Protein AF-A0A7S4MRT0-F1 (afdb_monomer)

Organism: NCBI:txid1487602

Radius of gyration: 27.14 Å; Cα contacts (8 Å, |Δi|>4): 193; chains: 1; bounding box: 94×49×109 Å

Structure (mmCIF, N/CA/C/O backbone):
data_AF-A0A7S4MRT0-F1
#
_entry.id   AF-A0A7S4MRT0-F1
#
loop_
_atom_site.group_PDB
_atom_site.id
_atom_site.type_symbol
_atom_site.label_atom_id
_atom_site.label_alt_id
_atom_site.label_comp_id
_atom_site.label_asym_id
_atom_site.label_entity_id
_atom_site.label_seq_id
_atom_site.pdbx_PDB_ins_code
_atom_site.Cartn_x
_atom_site.Cartn_y
_atom_site.Cartn_z
_atom_site.occupancy
_atom_site.B_iso_or_equiv
_atom_site.auth_seq_id
_atom_site.auth_comp_id
_atom_site.auth_asym_id
_atom_site.auth_atom_id
_atom_site.pdbx_PDB_model_num
ATOM 1 N N . GLU A 1 1 ? 48.920 -6.527 -74.666 1.00 43.34 1 GLU A N 1
ATOM 2 C CA . GLU A 1 1 ? 48.356 -6.403 -73.307 1.00 43.34 1 GLU A CA 1
ATOM 3 C C . GLU A 1 1 ? 46.837 -6.364 -73.414 1.00 43.34 1 GLU A C 1
ATOM 5 O O . GLU A 1 1 ? 46.295 -5.444 -74.010 1.00 43.34 1 GLU A O 1
ATOM 10 N N . ARG A 1 2 ? 46.154 -7.432 -72.984 1.00 35.25 2 ARG A N 1
ATOM 11 C CA . ARG A 1 2 ? 44.686 -7.516 -72.953 1.00 35.25 2 ARG A CA 1
ATOM 12 C C . ARG A 1 2 ? 44.249 -7.247 -71.516 1.00 35.25 2 ARG A C 1
ATOM 14 O O . ARG A 1 2 ? 44.501 -8.081 -70.653 1.00 35.25 2 ARG A O 1
ATOM 21 N N . ALA A 1 3 ? 43.646 -6.088 -71.268 1.00 39.12 3 ALA A N 1
ATOM 22 C CA . ALA A 1 3 ? 43.016 -5.782 -69.991 1.00 39.12 3 ALA A CA 1
ATOM 23 C C . ALA A 1 3 ? 41.694 -6.555 -69.895 1.00 39.12 3 ALA A C 1
ATOM 25 O O . ALA A 1 3 ? 40.824 -6.430 -70.758 1.00 39.12 3 ALA A O 1
ATOM 26 N N . GLY A 1 4 ? 41.603 -7.410 -68.878 1.00 37.00 4 GLY A N 1
ATOM 27 C CA . GLY A 1 4 ? 40.437 -8.222 -68.573 1.00 37.00 4 GLY A CA 1
ATOM 28 C C . GLY A 1 4 ? 39.290 -7.384 -68.020 1.00 37.00 4 GLY A C 1
ATOM 29 O O . GLY A 1 4 ? 39.462 -6.548 -67.138 1.00 37.00 4 GLY A O 1
ATOM 30 N N . THR A 1 5 ? 38.109 -7.656 -68.552 1.00 42.72 5 THR A N 1
ATOM 31 C CA . THR A 1 5 ? 36.802 -7.321 -67.999 1.00 42.72 5 THR A CA 1
ATOM 32 C C . THR A 1 5 ? 36.535 -8.135 -66.731 1.00 42.72 5 THR A C 1
ATOM 34 O O . THR A 1 5 ? 36.479 -9.361 -66.803 1.00 42.72 5 THR A O 1
ATOM 37 N N . ALA A 1 6 ? 36.288 -7.470 -65.604 1.00 40.84 6 ALA A N 1
ATOM 38 C CA . ALA A 1 6 ? 35.564 -8.038 -64.469 1.00 40.84 6 ALA A CA 1
ATOM 39 C C . ALA A 1 6 ? 34.634 -6.949 -63.923 1.00 40.84 6 ALA A C 1
ATOM 41 O O . ALA A 1 6 ? 35.052 -6.031 -63.225 1.00 40.84 6 ALA A O 1
ATOM 42 N N . ASN A 1 7 ? 33.380 -7.008 -64.364 1.00 41.38 7 ASN A N 1
ATOM 43 C CA . ASN A 1 7 ? 32.301 -6.150 -63.903 1.00 41.38 7 ASN A CA 1
ATOM 44 C C . ASN A 1 7 ? 31.673 -6.862 -62.701 1.00 41.38 7 ASN A C 1
ATOM 46 O O . ASN A 1 7 ? 30.781 -7.693 -62.874 1.00 41.38 7 ASN A O 1
ATOM 50 N N . ASP A 1 8 ? 32.215 -6.616 -61.511 1.00 39.72 8 ASP A N 1
ATOM 51 C CA . ASP A 1 8 ? 31.707 -7.183 -60.264 1.00 39.72 8 ASP A CA 1
ATOM 52 C C . ASP A 1 8 ? 30.507 -6.346 -59.804 1.00 39.72 8 ASP A C 1
ATOM 54 O O . ASP A 1 8 ? 30.637 -5.299 -59.174 1.00 39.72 8 ASP A O 1
ATOM 58 N N . LYS A 1 9 ? 29.311 -6.755 -60.238 1.00 44.38 9 LYS A N 1
ATOM 59 C CA . LYS A 1 9 ? 28.044 -6.257 -59.699 1.00 44.38 9 LYS A CA 1
ATOM 60 C C . LYS A 1 9 ? 27.644 -7.148 -58.527 1.00 44.38 9 LYS A C 1
ATOM 62 O O . LYS A 1 9 ? 26.703 -7.934 -58.637 1.00 44.38 9 LYS A O 1
ATOM 67 N N . THR A 1 10 ? 28.323 -7.003 -57.396 1.00 40.78 10 THR A N 1
ATOM 68 C CA . THR A 1 10 ? 27.731 -7.361 -56.107 1.00 40.78 10 THR A CA 1
ATOM 69 C C . THR A 1 10 ? 26.647 -6.335 -55.810 1.00 40.78 10 THR A C 1
ATOM 71 O O . THR A 1 10 ? 26.892 -5.225 -55.348 1.00 40.78 10 THR A O 1
ATOM 74 N N . SER A 1 11 ? 25.421 -6.687 -56.193 1.00 42.12 11 SER A N 1
ATOM 75 C CA . SER A 1 11 ? 24.220 -6.004 -55.737 1.00 42.12 11 SER A CA 1
ATOM 76 C C . SER A 1 11 ? 24.121 -6.242 -54.234 1.00 42.12 11 SER A C 1
ATOM 78 O O . SER A 1 11 ? 23.657 -7.299 -53.811 1.00 42.12 11 SER A O 1
ATOM 80 N N . ASP A 1 12 ? 24.591 -5.281 -53.443 1.00 37.78 12 ASP A N 1
ATOM 81 C CA . ASP A 1 12 ? 24.372 -5.253 -52.002 1.00 37.78 12 ASP A CA 1
ATOM 82 C C . ASP A 1 12 ? 22.864 -5.191 -51.751 1.00 37.78 12 ASP A C 1
ATOM 84 O O . ASP A 1 12 ? 22.220 -4.143 -51.835 1.00 37.78 12 ASP A O 1
ATOM 88 N N . VAL A 1 13 ? 22.272 -6.353 -51.479 1.00 43.47 13 VAL A N 1
ATOM 89 C CA . VAL A 1 13 ? 20.963 -6.431 -50.845 1.00 43.47 13 VAL A CA 1
ATOM 90 C C . VAL A 1 13 ? 21.177 -5.930 -49.424 1.00 43.47 13 VAL A C 1
ATOM 92 O O . VAL A 1 13 ? 21.573 -6.680 -48.534 1.00 43.47 13 VAL A O 1
ATOM 95 N N . VAL A 1 14 ? 20.955 -4.632 -49.222 1.00 41.25 14 VAL A N 1
ATOM 96 C CA . VAL A 1 14 ? 20.797 -4.059 -47.889 1.00 41.25 14 VAL A CA 1
ATOM 97 C C . VAL A 1 14 ? 19.524 -4.672 -47.318 1.00 41.25 14 VAL A C 1
ATOM 99 O O . VAL A 1 14 ? 18.416 -4.211 -47.583 1.00 41.25 14 VAL A O 1
ATOM 102 N N . ILE A 1 15 ? 19.678 -5.766 -46.574 1.00 41.12 15 ILE A N 1
ATOM 103 C CA . ILE A 1 15 ? 18.625 -6.264 -45.699 1.00 41.12 15 ILE A CA 1
ATOM 104 C C . ILE A 1 15 ? 18.484 -5.192 -44.623 1.00 41.12 15 ILE A C 1
ATOM 106 O O . ILE A 1 15 ? 19.315 -5.089 -43.720 1.00 41.12 15 ILE A O 1
ATOM 110 N N . ALA A 1 16 ? 17.473 -4.337 -44.768 1.00 41.62 16 ALA A N 1
ATOM 111 C CA . ALA A 1 16 ? 17.034 -3.477 -43.689 1.00 41.62 16 ALA A CA 1
ATOM 112 C C . ALA A 1 16 ? 16.605 -4.404 -42.549 1.00 41.62 16 ALA A C 1
ATOM 114 O O . ALA A 1 16 ? 15.544 -5.020 -42.604 1.00 41.62 16 ALA A O 1
ATOM 115 N N . PHE A 1 17 ? 17.469 -4.562 -41.549 1.00 37.62 17 PHE A N 1
ATOM 116 C CA . PHE A 1 17 ? 17.037 -5.091 -40.270 1.00 37.62 17 PHE A CA 1
ATOM 117 C C . PHE A 1 17 ? 16.047 -4.068 -39.723 1.00 37.62 17 PHE A C 1
ATOM 119 O O . PHE A 1 17 ? 16.442 -2.979 -39.301 1.00 37.62 17 PHE A O 1
ATOM 126 N N . GLU A 1 18 ? 14.756 -4.395 -39.791 1.00 47.16 18 GLU A N 1
ATOM 127 C CA . GLU A 1 18 ? 13.776 -3.792 -38.897 1.00 47.16 18 GLU A CA 1
ATOM 128 C C . GLU A 1 18 ? 14.394 -3.854 -37.497 1.00 47.16 18 GLU A C 1
ATOM 130 O O . GLU A 1 18 ? 14.916 -4.897 -37.087 1.00 47.16 18 GLU A O 1
ATOM 135 N N . GLY A 1 19 ? 14.475 -2.701 -36.827 1.00 52.94 19 GLY A N 1
ATOM 136 C CA . GLY A 1 19 ? 15.089 -2.612 -35.507 1.00 52.94 19 GLY A CA 1
ATOM 137 C C . GLY A 1 19 ? 14.501 -3.662 -34.556 1.00 52.94 19 GLY A C 1
ATOM 138 O O . GLY A 1 19 ? 13.418 -4.191 -34.819 1.00 52.94 19 GLY A O 1
ATOM 139 N N . PRO A 1 20 ? 15.194 -3.987 -33.449 1.00 51.06 20 PRO A N 1
ATOM 140 C CA . PRO A 1 20 ? 14.664 -4.930 -32.472 1.00 51.06 20 PRO A CA 1
ATOM 141 C C . PRO A 1 20 ? 13.213 -4.552 -32.131 1.00 51.06 20 PRO A C 1
ATOM 143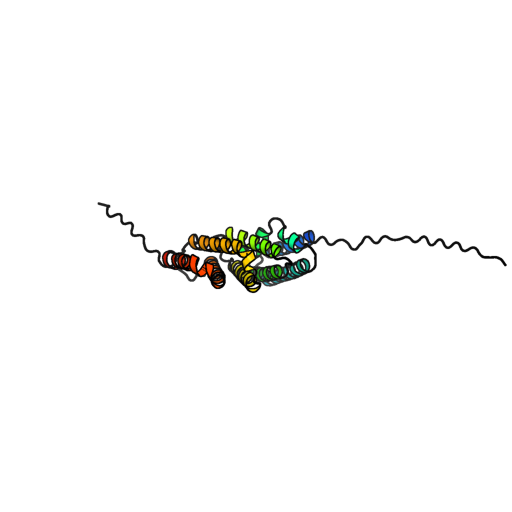 O O . PRO A 1 20 ? 12.935 -3.355 -31.992 1.00 51.06 20 PRO A O 1
ATOM 146 N N . PRO A 1 21 ? 12.291 -5.530 -32.043 1.00 57.09 21 PRO A N 1
ATOM 147 C CA . PRO A 1 21 ? 10.879 -5.250 -31.822 1.00 57.09 21 PRO A CA 1
ATOM 148 C C . PRO A 1 21 ? 10.734 -4.310 -30.628 1.00 57.09 21 PRO A C 1
ATOM 150 O O . PRO A 1 21 ? 11.295 -4.558 -29.558 1.00 57.09 21 PRO A O 1
ATOM 153 N N . THR A 1 22 ? 10.021 -3.201 -30.824 1.00 63.31 22 THR A N 1
ATOM 154 C CA . THR A 1 22 ? 9.776 -2.226 -29.763 1.00 63.31 22 THR A CA 1
ATOM 155 C C . THR A 1 22 ? 8.970 -2.909 -28.668 1.00 63.31 22 THR A C 1
ATOM 157 O O . THR A 1 22 ? 7.805 -3.246 -28.871 1.00 63.31 22 THR A O 1
ATOM 160 N N . PHE A 1 23 ? 9.604 -3.157 -27.522 1.00 69.81 23 PHE A N 1
ATOM 161 C CA . PHE A 1 23 ? 8.934 -3.684 -26.341 1.00 69.81 23 PHE A CA 1
ATOM 162 C C . PHE A 1 23 ? 7.845 -2.700 -25.907 1.00 69.81 23 PHE A C 1
ATOM 164 O O . PHE A 1 23 ? 8.158 -1.561 -25.565 1.00 69.81 23 PHE A O 1
ATOM 171 N N . GLU A 1 24 ? 6.583 -3.132 -25.939 1.00 79.00 24 GLU A N 1
ATOM 172 C CA . GLU A 1 24 ? 5.448 -2.339 -25.470 1.00 79.0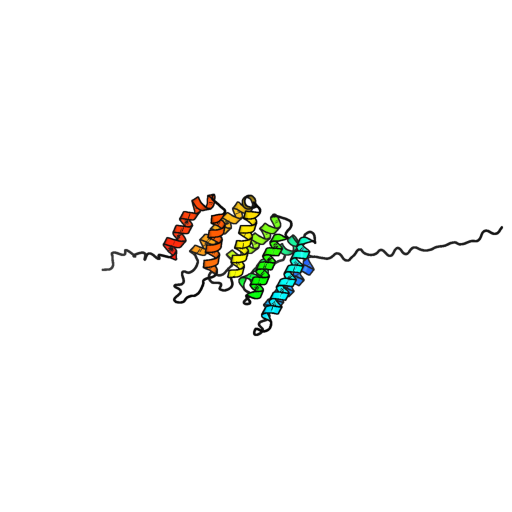0 24 GLU A CA 1
ATOM 173 C C . GLU A 1 24 ? 5.216 -2.625 -23.972 1.00 79.00 24 GLU A C 1
ATOM 175 O O . GLU A 1 24 ? 4.707 -3.696 -23.615 1.00 79.00 24 GLU A O 1
ATOM 180 N N . PRO A 1 25 ? 5.597 -1.712 -23.059 1.00 78.12 25 PRO A N 1
ATOM 181 C CA . PRO A 1 25 ? 5.647 -2.029 -21.631 1.00 78.12 25 PRO A CA 1
ATOM 182 C C . PRO A 1 25 ? 4.252 -2.222 -21.031 1.00 78.12 25 PRO A C 1
ATOM 184 O O . PRO A 1 25 ? 4.059 -3.075 -20.169 1.00 78.12 25 PRO A O 1
ATOM 187 N N . SER A 1 26 ? 3.267 -1.469 -21.522 1.00 82.44 26 SER A N 1
ATOM 188 C CA . SER A 1 26 ? 1.858 -1.526 -21.115 1.00 82.44 26 SER A CA 1
ATOM 189 C C . SER A 1 26 ? 1.278 -2.939 -21.237 1.00 82.44 26 SER A C 1
ATOM 191 O O . SER A 1 26 ? 0.718 -3.460 -20.272 1.00 82.44 26 SER A O 1
ATOM 193 N N . GLY A 1 27 ? 1.449 -3.590 -22.392 1.00 85.19 27 GLY A N 1
ATOM 194 C CA . GLY A 1 27 ? 0.918 -4.929 -22.651 1.00 85.19 27 GLY A CA 1
ATOM 195 C C . GLY A 1 27 ? 1.506 -5.984 -21.715 1.00 85.19 27 GLY A C 1
ATOM 196 O O . GLY A 1 27 ? 0.776 -6.814 -21.166 1.00 85.19 27 GLY A O 1
ATOM 197 N N . PHE A 1 28 ? 2.816 -5.916 -21.470 1.00 87.62 28 PHE A N 1
ATOM 198 C CA . PHE A 1 28 ? 3.491 -6.846 -20.570 1.00 87.62 28 PHE A CA 1
ATOM 199 C C . PHE A 1 28 ? 3.129 -6.608 -19.097 1.00 87.62 28 PHE A C 1
ATOM 201 O O . PHE A 1 28 ? 2.873 -7.566 -18.368 1.00 87.62 28 PHE A O 1
ATOM 208 N N . ILE A 1 29 ? 3.021 -5.348 -18.662 1.00 89.88 29 ILE A N 1
ATOM 209 C CA . ILE A 1 29 ? 2.556 -5.001 -17.310 1.00 89.88 29 ILE A CA 1
ATOM 210 C C . ILE A 1 29 ? 1.134 -5.532 -17.078 1.00 89.88 29 ILE A C 1
ATOM 212 O O . ILE A 1 29 ? 0.873 -6.168 -16.058 1.00 89.88 29 ILE A O 1
ATOM 216 N N . ILE A 1 30 ? 0.223 -5.345 -18.039 1.00 88.94 30 ILE A N 1
ATOM 217 C CA . ILE A 1 30 ? -1.143 -5.887 -17.961 1.00 88.94 30 ILE A CA 1
ATOM 218 C C . ILE A 1 30 ? -1.116 -7.414 -17.842 1.00 88.94 30 ILE A C 1
ATOM 220 O O . ILE A 1 30 ? -1.904 -7.989 -17.090 1.00 88.94 30 ILE A O 1
ATOM 224 N N . TYR A 1 31 ? -0.220 -8.085 -18.565 1.00 89.88 31 TYR A N 1
ATOM 225 C CA . TYR A 1 31 ? -0.074 -9.535 -18.479 1.00 89.88 31 TYR A CA 1
ATOM 226 C C . TYR A 1 31 ? 0.403 -9.992 -17.092 1.00 89.88 31 TYR A C 1
ATOM 228 O O . TYR A 1 31 ? -0.184 -10.915 -16.527 1.00 89.88 31 TYR A O 1
ATOM 236 N N . LEU A 1 32 ? 1.390 -9.310 -16.498 1.00 90.75 32 LEU A N 1
ATOM 237 C CA . LEU A 1 32 ? 1.826 -9.574 -15.120 1.00 90.75 32 LEU A CA 1
ATOM 238 C C . LEU A 1 32 ? 0.685 -9.383 -14.117 1.00 90.75 32 LEU A C 1
ATOM 240 O O . LEU A 1 32 ? 0.481 -10.232 -13.251 1.00 90.75 32 LEU A O 1
ATOM 244 N N . ILE A 1 33 ? -0.098 -8.310 -14.260 1.00 88.56 33 ILE A N 1
ATOM 245 C CA . ILE A 1 33 ? -1.276 -8.068 -13.419 1.00 88.56 33 ILE A CA 1
ATOM 246 C C . ILE A 1 33 ? -2.268 -9.224 -13.550 1.00 88.56 33 ILE A C 1
ATOM 248 O O . ILE A 1 33 ? -2.703 -9.773 -12.541 1.00 88.56 33 ILE A O 1
ATOM 252 N N . LYS A 1 34 ? -2.572 -9.670 -14.773 1.00 88.69 34 LYS A N 1
ATOM 253 C CA . LYS A 1 34 ? -3.469 -10.814 -15.000 1.00 88.69 34 LYS A CA 1
ATOM 254 C C . LYS A 1 34 ? -2.974 -12.100 -14.335 1.00 88.69 34 LYS A C 1
ATOM 256 O O . LYS A 1 34 ? -3.797 -12.819 -13.776 1.00 88.69 34 LYS A O 1
ATOM 261 N N . ILE A 1 35 ? -1.666 -12.374 -14.355 1.00 88.25 35 ILE A N 1
ATOM 262 C CA . ILE A 1 35 ? -1.082 -13.516 -13.632 1.00 88.25 35 ILE A CA 1
ATOM 263 C C . ILE A 1 35 ? -1.367 -13.386 -12.136 1.00 88.25 35 ILE A C 1
ATOM 265 O O . ILE A 1 35 ? -1.894 -14.320 -11.537 1.00 88.25 35 ILE A O 1
ATOM 269 N N . MET A 1 36 ? -1.086 -12.221 -11.547 1.00 88.38 36 MET A N 1
ATOM 270 C CA . MET A 1 36 ? -1.312 -11.994 -10.118 1.00 88.38 36 MET A CA 1
ATOM 271 C C . MET A 1 36 ? -2.788 -12.176 -9.724 1.00 88.38 36 MET A C 1
ATOM 273 O O . MET A 1 36 ? -3.083 -12.793 -8.705 1.00 88.38 36 MET A O 1
ATOM 277 N N . PHE A 1 37 ? -3.726 -11.725 -10.564 1.00 84.56 37 PHE A N 1
ATOM 278 C CA . PHE A 1 37 ? -5.164 -11.932 -10.348 1.00 84.56 37 PHE A CA 1
ATOM 279 C C . PHE A 1 37 ? -5.603 -13.390 -10.432 1.00 84.56 37 PHE A C 1
ATOM 281 O O . PHE A 1 37 ? -6.520 -13.777 -9.705 1.00 84.56 37 PHE A O 1
ATOM 288 N N . ALA A 1 38 ? -5.031 -14.143 -11.373 1.00 84.38 38 ALA A N 1
ATOM 289 C CA . ALA A 1 38 ? -5.384 -15.537 -11.597 1.00 84.38 38 ALA A CA 1
ATOM 290 C C . ALA A 1 38 ? -4.918 -16.409 -10.429 1.00 84.38 38 ALA A C 1
ATOM 292 O O . ALA A 1 38 ? -5.651 -17.296 -10.014 1.00 84.38 38 ALA A O 1
ATOM 293 N N . VAL A 1 39 ? -3.736 -16.116 -9.882 1.00 81.62 39 VAL A N 1
ATOM 294 C CA . VAL A 1 39 ? -3.132 -16.847 -8.759 1.00 81.62 39 VAL A CA 1
ATOM 295 C C . VAL A 1 39 ? -3.941 -16.688 -7.471 1.00 81.62 39 VAL A C 1
ATOM 297 O O . VAL A 1 39 ? -4.159 -17.671 -6.774 1.00 81.62 39 VAL A O 1
ATOM 300 N N . ASP A 1 40 ? -4.442 -15.485 -7.189 1.00 73.50 40 ASP A N 1
ATOM 301 C CA . ASP A 1 40 ? -5.286 -15.228 -6.013 1.00 73.50 40 ASP A CA 1
ATOM 302 C C . ASP A 1 40 ? -6.677 -15.892 -6.100 1.00 73.50 40 ASP A C 1
ATOM 304 O O . ASP A 1 40 ? -7.311 -16.147 -5.087 1.00 73.50 40 ASP A O 1
ATOM 308 N N . GLY A 1 41 ? -7.162 -16.197 -7.310 1.00 65.06 41 GLY A N 1
ATOM 309 C CA . GLY A 1 41 ? -8.471 -16.830 -7.525 1.00 65.06 41 GLY A CA 1
ATOM 310 C C . GLY A 1 41 ? -8.498 -18.356 -7.374 1.00 65.06 41 GLY A C 1
ATOM 311 O O . GLY A 1 41 ? -9.555 -18.952 -7.577 1.00 65.06 41 GLY A O 1
ATOM 312 N N . TYR A 1 42 ? -7.365 -19.001 -7.078 1.00 64.38 42 TYR A N 1
ATOM 313 C CA . TYR A 1 42 ? -7.315 -20.444 -6.840 1.00 64.38 42 TYR A CA 1
ATOM 314 C C . TYR A 1 42 ? -7.692 -20.762 -5.385 1.00 64.38 42 TYR A C 1
ATOM 316 O O . TYR A 1 42 ? -6.828 -20.885 -4.521 1.00 64.38 42 TYR A O 1
ATOM 324 N N . ASP A 1 43 ? -8.990 -20.954 -5.135 1.00 53.00 43 ASP A N 1
ATOM 325 C CA . ASP A 1 43 ? -9.500 -21.616 -3.926 1.00 53.00 43 ASP A CA 1
ATOM 326 C C . ASP A 1 43 ? -9.138 -23.108 -3.988 1.00 53.00 43 ASP A C 1
ATOM 328 O O . ASP A 1 43 ? -9.925 -23.951 -4.422 1.00 53.00 43 ASP A O 1
ATOM 332 N N . SER A 1 44 ? -7.909 -23.460 -3.619 1.00 48.41 44 SER A N 1
ATOM 333 C CA . SER A 1 44 ? -7.512 -24.862 -3.479 1.00 48.41 44 SER A CA 1
ATOM 334 C C . SER A 1 44 ? -6.985 -25.108 -2.078 1.00 48.41 44 SER A C 1
ATOM 336 O O . SER A 1 44 ? -6.011 -24.484 -1.669 1.00 48.41 44 SER A O 1
ATOM 338 N N . GLU A 1 45 ? -7.637 -26.030 -1.375 1.00 54.75 45 GLU A N 1
ATOM 339 C CA . GLU A 1 45 ? -7.303 -26.546 -0.047 1.00 54.75 45 GLU A CA 1
ATOM 340 C C . GLU A 1 45 ? -5.777 -26.607 0.203 1.00 54.75 45 GLU A C 1
ATOM 342 O O . GLU A 1 45 ? -5.101 -27.526 -0.250 1.00 54.75 45 GLU A O 1
ATOM 347 N N . HIS A 1 46 ? -5.248 -25.592 0.902 1.00 54.94 46 HIS A N 1
ATOM 348 C CA . HIS A 1 46 ? -3.975 -25.457 1.642 1.00 54.94 46 HIS A CA 1
ATOM 349 C C . HIS A 1 46 ? -2.622 -25.863 1.015 1.00 54.94 46 HIS A C 1
ATOM 351 O O . HIS A 1 46 ? -1.577 -25.525 1.571 1.00 54.94 46 HIS A O 1
ATOM 357 N N . VAL A 1 47 ? -2.568 -26.558 -0.122 1.00 55.62 47 VAL A N 1
ATOM 358 C CA . VAL A 1 47 ? -1.310 -27.111 -0.664 1.00 55.62 47 VAL A CA 1
ATOM 359 C C . VAL A 1 47 ? -0.559 -26.108 -1.553 1.00 55.62 47 VAL A C 1
ATOM 361 O O . VAL A 1 47 ? 0.652 -26.233 -1.727 1.00 55.62 47 VAL A O 1
ATOM 364 N N . TYR A 1 48 ? -1.230 -25.071 -2.065 1.00 64.12 48 TYR A N 1
ATOM 365 C CA . TYR A 1 48 ? -0.651 -24.145 -3.051 1.00 64.12 48 TYR A CA 1
ATOM 366 C C . TYR A 1 48 ? -0.342 -22.737 -2.520 1.00 64.12 48 TYR A C 1
ATOM 368 O O . TYR A 1 48 ? 0.253 -21.936 -3.241 1.00 64.12 48 TYR A O 1
ATOM 376 N N . ASP A 1 49 ? -0.643 -22.444 -1.252 1.00 68.06 49 ASP A N 1
ATOM 377 C CA . ASP A 1 49 ? -0.565 -21.084 -0.699 1.00 68.06 49 ASP A CA 1
ATOM 378 C C . ASP A 1 49 ? 0.831 -20.456 -0.796 1.00 68.06 49 ASP A C 1
ATOM 380 O O . ASP A 1 49 ? 0.971 -19.277 -1.133 1.00 68.06 49 ASP A O 1
ATOM 384 N N . LYS A 1 50 ? 1.878 -21.252 -0.552 1.00 74.75 50 LYS A N 1
ATOM 385 C CA . LYS A 1 50 ? 3.268 -20.789 -0.638 1.00 74.75 50 LYS A CA 1
ATOM 386 C C . LYS A 1 50 ? 3.703 -20.535 -2.084 1.00 74.75 50 LYS A C 1
ATOM 388 O O . LYS A 1 50 ? 4.335 -19.520 -2.365 1.00 74.75 50 LYS A O 1
ATOM 393 N N . SER A 1 51 ? 3.333 -21.423 -3.005 1.00 84.81 51 SER A N 1
ATOM 394 C CA . SER A 1 51 ? 3.652 -21.273 -4.429 1.00 84.81 51 SER A CA 1
ATOM 395 C C . SER A 1 51 ? 2.949 -20.061 -5.040 1.00 84.81 51 SER A C 1
ATOM 397 O O . SER A 1 51 ? 3.542 -19.356 -5.854 1.00 84.81 51 SER A O 1
ATOM 399 N N . CYS A 1 52 ? 1.722 -19.764 -4.607 1.00 88.12 52 CYS A N 1
ATOM 400 C CA . CYS A 1 52 ? 1.005 -18.562 -5.016 1.00 88.12 52 CYS A CA 1
ATOM 401 C C . CYS A 1 52 ? 1.757 -17.288 -4.602 1.00 88.12 52 CYS A C 1
ATOM 403 O O . CYS A 1 52 ? 2.041 -16.440 -5.448 1.00 88.12 52 CYS A O 1
ATOM 405 N N . ALA A 1 53 ? 2.160 -17.177 -3.333 1.00 90.44 53 ALA A N 1
ATOM 406 C CA . ALA A 1 53 ? 2.926 -16.030 -2.840 1.00 90.44 53 ALA A CA 1
ATOM 407 C C . ALA A 1 53 ? 4.288 -15.864 -3.543 1.00 90.44 53 ALA A C 1
ATOM 409 O O . ALA A 1 53 ? 4.708 -14.741 -3.836 1.00 90.44 53 ALA A O 1
ATOM 410 N N . GLU A 1 54 ? 4.964 -16.968 -3.874 1.00 92.81 54 GLU A N 1
ATOM 411 C CA . GLU A 1 54 ? 6.200 -16.951 -4.665 1.00 92.81 54 GLU A CA 1
ATOM 412 C C . GLU A 1 54 ? 5.958 -16.378 -6.070 1.00 92.81 54 GLU A C 1
ATOM 414 O O . GLU A 1 54 ? 6.708 -15.505 -6.510 1.00 92.81 54 GLU A O 1
ATOM 419 N N . ILE A 1 55 ? 4.879 -16.781 -6.752 1.00 92.94 55 ILE A N 1
ATOM 420 C CA . ILE A 1 55 ? 4.522 -16.235 -8.072 1.00 92.94 55 ILE A CA 1
ATOM 421 C C . ILE A 1 55 ? 4.244 -14.730 -7.989 1.00 92.94 55 ILE A C 1
ATOM 423 O O . ILE A 1 55 ? 4.750 -13.977 -8.823 1.00 92.94 55 ILE A O 1
ATOM 427 N N . ILE A 1 56 ? 3.491 -14.277 -6.980 1.00 94.00 56 ILE A N 1
ATOM 428 C CA . ILE A 1 56 ? 3.243 -12.845 -6.743 1.00 94.00 56 ILE A CA 1
ATOM 429 C C . ILE A 1 56 ? 4.566 -12.103 -6.526 1.00 94.00 56 ILE A C 1
ATOM 431 O O . ILE A 1 56 ? 4.810 -11.070 -7.151 1.00 94.00 56 ILE A O 1
ATOM 435 N N . THR A 1 57 ? 5.458 -12.661 -5.707 1.00 95.31 57 THR A N 1
ATOM 436 C CA . THR A 1 57 ? 6.783 -12.089 -5.435 1.00 95.31 57 THR A CA 1
ATOM 437 C C . THR A 1 57 ? 7.597 -11.934 -6.721 1.00 95.31 57 THR A C 1
ATOM 439 O O . THR A 1 57 ? 8.121 -10.852 -6.991 1.00 95.31 57 THR A O 1
ATOM 442 N N . PHE A 1 58 ? 7.672 -12.976 -7.555 1.00 95.81 58 PHE A N 1
ATOM 443 C CA . PHE A 1 58 ? 8.388 -12.913 -8.831 1.00 95.81 58 PHE A CA 1
ATOM 444 C C . PHE A 1 58 ? 7.750 -11.919 -9.805 1.00 95.81 58 PHE A C 1
ATOM 446 O O . PHE A 1 58 ? 8.465 -11.153 -10.452 1.00 95.81 58 PHE A O 1
ATOM 453 N N . ALA A 1 59 ? 6.417 -11.874 -9.885 1.00 95.25 59 ALA A N 1
ATOM 454 C CA . ALA A 1 59 ? 5.712 -10.913 -10.727 1.00 95.25 59 ALA A CA 1
ATOM 455 C C . ALA A 1 59 ? 6.039 -9.466 -10.323 1.00 95.25 59 ALA A C 1
ATOM 457 O O . ALA A 1 59 ? 6.340 -8.644 -11.192 1.00 95.25 59 ALA A O 1
ATOM 458 N N . PHE A 1 60 ? 6.075 -9.167 -9.020 1.00 96.38 60 PHE A N 1
ATOM 459 C CA . PHE A 1 60 ? 6.502 -7.860 -8.523 1.00 96.38 60 PHE A CA 1
ATOM 460 C C . PHE A 1 60 ? 7.970 -7.563 -8.811 1.00 96.38 60 PHE A C 1
ATOM 462 O O . PHE A 1 60 ? 8.275 -6.450 -9.225 1.00 96.38 60 PHE A O 1
ATOM 469 N N . GLN A 1 61 ? 8.883 -8.523 -8.648 1.00 96.19 61 GLN A N 1
ATOM 470 C CA . GLN A 1 61 ? 10.299 -8.315 -8.977 1.00 96.19 61 GLN A CA 1
ATOM 471 C C . GLN A 1 61 ? 10.488 -7.924 -10.448 1.00 96.19 61 GLN A C 1
ATOM 473 O O . GLN A 1 61 ? 11.234 -6.991 -10.749 1.00 96.19 61 GLN A O 1
ATOM 478 N N . ILE A 1 62 ? 9.773 -8.592 -11.357 1.00 95.81 62 ILE A N 1
ATOM 479 C CA . ILE A 1 62 ? 9.794 -8.262 -12.785 1.00 95.81 62 ILE A CA 1
ATOM 480 C C . ILE A 1 62 ? 9.172 -6.880 -13.020 1.00 95.81 62 ILE A C 1
ATOM 482 O O . ILE A 1 62 ? 9.749 -6.067 -13.740 1.00 95.81 62 ILE A O 1
ATOM 486 N N . LEU A 1 63 ? 8.031 -6.583 -12.391 1.00 95.31 63 LEU A N 1
ATOM 487 C CA . LEU A 1 63 ? 7.365 -5.286 -12.514 1.00 95.31 63 LEU A CA 1
ATOM 488 C C . LEU A 1 63 ? 8.268 -4.133 -12.048 1.00 95.31 63 LEU A C 1
ATOM 490 O O . LEU A 1 63 ? 8.416 -3.143 -12.759 1.00 95.31 63 LEU A O 1
ATOM 494 N N . VAL A 1 64 ? 8.922 -4.290 -10.896 1.00 96.06 64 VAL A N 1
ATOM 495 C CA . VAL A 1 64 ? 9.899 -3.341 -10.343 1.00 96.06 64 VAL A CA 1
ATOM 496 C C . VAL A 1 64 ? 11.059 -3.141 -11.314 1.00 96.06 64 VAL A C 1
ATOM 498 O O . VAL A 1 64 ? 11.419 -2.003 -11.610 1.00 96.06 64 VAL A O 1
ATOM 501 N N . ALA A 1 65 ? 11.623 -4.227 -11.853 1.00 94.69 65 ALA A N 1
ATOM 502 C CA . ALA A 1 65 ? 12.717 -4.148 -12.816 1.00 94.69 65 ALA A CA 1
ATOM 503 C C . ALA A 1 65 ? 12.308 -3.376 -14.080 1.00 94.69 65 ALA A C 1
ATOM 505 O O . ALA A 1 65 ? 13.064 -2.528 -14.556 1.00 94.69 65 ALA A O 1
ATOM 506 N N . ILE A 1 66 ? 11.098 -3.609 -14.595 1.00 93.25 66 ILE A N 1
ATOM 507 C CA . ILE A 1 66 ? 10.567 -2.897 -15.763 1.00 93.25 66 ILE A CA 1
ATOM 508 C C . ILE A 1 66 ? 10.353 -1.419 -15.446 1.00 93.25 66 ILE A C 1
ATOM 510 O O . ILE A 1 66 ? 10.832 -0.571 -16.192 1.00 93.25 66 ILE A O 1
ATOM 514 N N . CYS A 1 67 ? 9.699 -1.088 -14.331 1.00 94.06 67 CYS A N 1
ATOM 515 C CA . CYS A 1 67 ? 9.473 0.302 -13.934 1.00 94.06 67 CYS A CA 1
ATOM 516 C C . CYS A 1 67 ? 10.776 1.073 -13.668 1.00 94.06 67 CYS A C 1
ATOM 518 O O . CYS A 1 67 ? 10.805 2.286 -13.863 1.00 94.06 67 CYS A O 1
ATOM 520 N N . ALA A 1 68 ? 11.842 0.386 -13.245 1.00 92.81 68 ALA A N 1
ATOM 521 C CA . ALA A 1 68 ? 13.154 0.986 -13.024 1.00 92.81 68 ALA A CA 1
ATOM 522 C C . ALA A 1 68 ? 13.951 1.207 -14.323 1.00 92.81 68 ALA A C 1
ATOM 524 O O . ALA A 1 68 ? 14.724 2.159 -14.408 1.00 92.81 68 ALA A O 1
ATOM 525 N N . THR A 1 69 ? 13.800 0.326 -15.316 1.00 91.25 69 THR A N 1
ATOM 526 C CA . THR A 1 69 ? 14.667 0.297 -16.512 1.00 91.25 69 THR A CA 1
ATOM 527 C C . THR A 1 69 ? 14.020 0.876 -17.761 1.00 91.25 69 THR A C 1
ATOM 529 O O . THR A 1 69 ? 14.719 1.424 -18.613 1.00 91.25 69 THR A O 1
ATOM 532 N N . VAL A 1 70 ? 12.700 0.764 -17.885 1.00 91.19 70 VAL A N 1
ATOM 533 C CA . VAL A 1 70 ? 11.966 1.164 -19.081 1.00 91.19 70 VAL A CA 1
ATOM 534 C C . VAL A 1 70 ? 11.347 2.547 -18.863 1.00 91.19 70 VAL A C 1
ATOM 536 O O . VAL A 1 70 ? 10.563 2.722 -17.923 1.00 91.19 70 VAL A O 1
ATOM 539 N N . PRO A 1 71 ? 11.660 3.539 -19.720 1.00 88.44 71 PRO A N 1
ATOM 540 C CA . PRO A 1 71 ? 11.027 4.852 -19.665 1.00 88.44 71 PRO A CA 1
ATOM 541 C C . PRO A 1 71 ? 9.502 4.738 -19.691 1.00 88.44 71 PRO A C 1
ATOM 543 O O . PRO A 1 71 ? 8.947 3.883 -20.376 1.00 88.44 71 PRO A O 1
ATOM 546 N N . ASP A 1 72 ? 8.825 5.583 -18.915 1.00 90.00 72 ASP A N 1
ATOM 547 C CA . ASP A 1 72 ? 7.361 5.661 -18.830 1.00 90.00 72 ASP A CA 1
ATOM 548 C C . ASP A 1 72 ? 6.626 4.385 -18.377 1.00 90.00 72 ASP A C 1
ATOM 550 O O . ASP A 1 72 ? 5.398 4.400 -18.258 1.00 90.00 72 ASP A O 1
ATOM 554 N N . ALA A 1 73 ? 7.318 3.294 -18.034 1.00 91.62 73 ALA A N 1
ATOM 555 C CA . ALA A 1 73 ? 6.667 2.080 -17.543 1.00 91.62 73 ALA A CA 1
ATOM 556 C C . ALA A 1 73 ? 5.939 2.306 -16.208 1.00 91.62 73 ALA A C 1
ATOM 558 O O . ALA A 1 73 ? 4.832 1.809 -16.018 1.00 91.62 73 ALA A O 1
ATOM 559 N N . GLY A 1 74 ? 6.512 3.108 -15.302 1.00 93.00 74 GLY A N 1
ATOM 560 C CA . GLY A 1 74 ? 5.836 3.513 -14.062 1.00 93.00 74 GLY A CA 1
ATOM 561 C C . GLY A 1 74 ? 4.546 4.300 -14.325 1.00 93.00 74 GLY A C 1
ATOM 562 O O . GLY A 1 74 ? 3.512 4.008 -13.732 1.00 93.00 74 GLY A O 1
ATOM 563 N N . LYS A 1 75 ? 4.574 5.238 -15.280 1.00 93.44 75 LYS A N 1
ATOM 564 C CA . LYS A 1 75 ? 3.380 5.981 -15.715 1.00 93.44 75 LYS A CA 1
ATOM 565 C C . LYS A 1 75 ? 2.347 5.055 -16.355 1.00 93.44 75 LYS A C 1
ATOM 567 O O . LYS A 1 75 ? 1.158 5.150 -16.063 1.00 93.44 75 LYS A O 1
ATOM 572 N N . SER A 1 76 ? 2.806 4.128 -17.191 1.00 92.44 76 SER A N 1
ATOM 573 C CA . SER A 1 76 ? 1.954 3.128 -17.834 1.00 92.44 76 SER A CA 1
ATOM 574 C C . SER A 1 76 ? 1.238 2.274 -16.795 1.00 92.44 76 SER A C 1
ATOM 576 O O . SER A 1 76 ? 0.034 2.117 -16.900 1.00 92.44 76 SER A O 1
ATOM 578 N N . LEU A 1 77 ? 1.942 1.803 -15.760 1.00 92.69 77 LEU A N 1
ATOM 579 C CA . LEU A 1 77 ? 1.363 1.036 -14.654 1.00 92.69 77 LEU A CA 1
ATOM 580 C C . LEU A 1 77 ? 0.271 1.814 -13.906 1.00 92.69 77 LEU A C 1
ATOM 582 O O . LEU A 1 77 ? -0.810 1.285 -13.667 1.00 92.69 77 LEU A O 1
ATOM 586 N N . ILE A 1 78 ? 0.544 3.067 -13.541 1.00 92.44 78 ILE A N 1
ATOM 587 C CA . ILE A 1 78 ? -0.380 3.893 -12.748 1.00 92.44 78 ILE A CA 1
ATOM 588 C C . ILE A 1 78 ? -1.631 4.274 -13.554 1.00 92.44 78 ILE A C 1
ATOM 590 O O . ILE A 1 78 ? -2.720 4.399 -12.995 1.00 92.44 78 ILE A O 1
ATOM 594 N N . THR A 1 79 ? -1.502 4.414 -14.872 1.00 91.56 79 THR A N 1
ATOM 595 C CA . THR A 1 79 ? -2.618 4.758 -15.770 1.00 91.56 79 THR A CA 1
ATOM 596 C C . THR A 1 79 ? -3.459 3.556 -16.203 1.00 91.56 79 THR A C 1
ATOM 598 O O . THR A 1 79 ? -4.451 3.739 -16.912 1.00 91.56 79 THR A O 1
ATOM 601 N N . ILE A 1 80 ? -3.121 2.336 -15.762 1.00 89.81 80 ILE A N 1
ATOM 602 C CA . ILE A 1 80 ? -3.938 1.150 -16.036 1.00 89.81 80 ILE A CA 1
ATOM 603 C C . ILE A 1 80 ? -5.347 1.356 -15.460 1.00 89.81 80 ILE A C 1
ATOM 605 O O . ILE A 1 80 ? -5.490 1.706 -14.283 1.00 89.81 80 ILE A O 1
ATOM 609 N N . PRO A 1 81 ? -6.406 1.123 -16.259 1.00 87.25 81 PRO A N 1
ATOM 610 C CA . PRO A 1 81 ? -7.772 1.191 -15.763 1.00 87.25 81 PRO A CA 1
ATOM 611 C C . PRO A 1 81 ? -7.975 0.239 -14.586 1.00 87.25 81 PRO A C 1
ATOM 613 O O . PRO A 1 81 ? -7.585 -0.925 -14.671 1.00 87.25 81 PRO A O 1
ATOM 616 N N . LYS A 1 82 ? -8.633 0.717 -13.521 1.00 87.06 82 LYS A N 1
ATOM 617 C CA . LYS A 1 82 ? -8.965 -0.085 -12.329 1.00 87.06 82 LYS A CA 1
ATOM 618 C C . LYS A 1 82 ? -7.735 -0.647 -11.601 1.00 87.06 82 LYS A C 1
ATOM 620 O O . LYS A 1 82 ? -7.808 -1.695 -10.961 1.00 87.06 82 LYS A O 1
ATOM 625 N N . VAL A 1 83 ? -6.597 0.040 -11.679 1.00 89.31 83 VAL A N 1
ATOM 626 C CA . VAL A 1 83 ? -5.399 -0.326 -10.909 1.00 89.31 83 VAL A CA 1
ATOM 627 C C . VAL A 1 83 ? -5.687 -0.346 -9.398 1.00 89.31 83 VAL A C 1
ATOM 629 O O . VAL A 1 83 ? -5.124 -1.159 -8.680 1.00 89.31 83 VAL A O 1
ATOM 632 N N . GLU A 1 84 ? -6.621 0.472 -8.913 1.00 93.44 84 GLU A N 1
ATOM 633 C CA . GLU A 1 84 ? -7.086 0.486 -7.525 1.00 93.44 84 GLU A CA 1
ATOM 634 C C . GLU A 1 84 ? -7.768 -0.836 -7.143 1.00 93.44 84 GLU A C 1
ATOM 636 O O . GLU A 1 84 ? -7.459 -1.397 -6.095 1.00 93.44 84 GLU A O 1
ATOM 641 N N . GLU A 1 85 ? -8.629 -1.377 -8.017 1.00 91.25 85 GLU A N 1
ATOM 642 C CA . GLU A 1 85 ? -9.293 -2.677 -7.808 1.00 91.25 85 GLU A CA 1
ATOM 643 C C . GLU A 1 85 ? -8.259 -3.807 -7.715 1.00 91.25 85 GLU A C 1
ATOM 645 O O . GLU A 1 85 ? -8.404 -4.730 -6.916 1.00 91.25 85 GLU A O 1
ATOM 650 N N . TRP A 1 86 ? -7.184 -3.722 -8.503 1.00 90.38 86 TRP A N 1
ATOM 651 C CA . TRP A 1 86 ? -6.075 -4.674 -8.447 1.00 90.38 86 TRP A CA 1
ATOM 652 C C . TRP A 1 86 ? -5.312 -4.619 -7.129 1.00 90.38 86 TRP A C 1
ATOM 654 O O . TRP A 1 86 ? -5.090 -5.656 -6.499 1.00 90.38 86 TRP A O 1
ATOM 664 N N . ILE A 1 87 ? -4.918 -3.417 -6.716 1.00 93.31 87 ILE A N 1
ATOM 665 C CA . ILE A 1 87 ? -4.194 -3.211 -5.466 1.00 93.31 87 ILE A CA 1
ATOM 666 C C . ILE A 1 87 ? -5.054 -3.697 -4.290 1.00 93.31 87 ILE A C 1
ATOM 668 O O . ILE A 1 87 ? -4.566 -4.451 -3.448 1.00 93.31 87 ILE A O 1
ATOM 672 N N . ALA A 1 88 ? -6.338 -3.322 -4.262 1.00 93.69 88 ALA A N 1
ATOM 673 C CA . ALA A 1 88 ? -7.280 -3.732 -3.226 1.00 93.69 88 ALA A CA 1
ATOM 674 C C . ALA A 1 88 ? -7.465 -5.253 -3.198 1.00 93.69 88 ALA A C 1
ATOM 676 O O . ALA A 1 88 ? -7.438 -5.850 -2.124 1.00 93.69 88 ALA A O 1
ATOM 677 N N . LYS A 1 89 ? -7.578 -5.906 -4.363 1.00 91.88 89 LYS A N 1
ATOM 678 C CA . LYS A 1 89 ? -7.696 -7.367 -4.426 1.00 91.88 89 LYS A CA 1
ATOM 679 C C . LYS A 1 89 ? -6.522 -8.059 -3.731 1.00 91.88 89 LYS A C 1
ATOM 681 O O . LYS A 1 89 ? -6.747 -8.918 -2.891 1.00 91.88 89 LYS A O 1
ATOM 686 N N . LEU A 1 90 ? -5.288 -7.661 -4.039 1.00 93.00 90 LEU A N 1
ATOM 6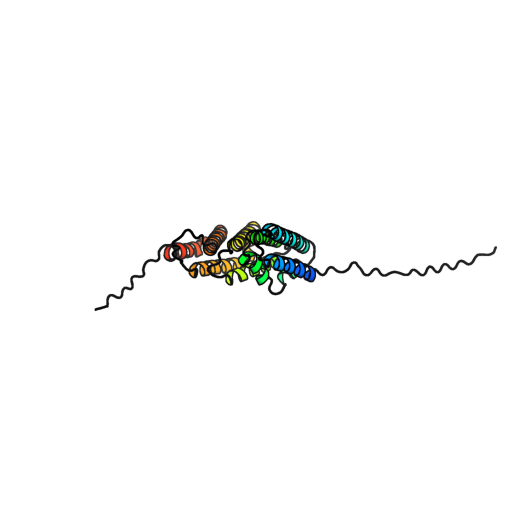87 C CA . LEU A 1 90 ? -4.102 -8.318 -3.484 1.00 93.00 90 LEU A CA 1
ATOM 688 C C . LEU A 1 90 ? -3.828 -7.969 -2.017 1.00 93.00 90 LEU A C 1
ATOM 690 O O . LEU A 1 90 ? -3.417 -8.846 -1.267 1.00 93.00 90 LEU A O 1
ATOM 694 N N . LEU A 1 91 ? -4.000 -6.705 -1.615 1.00 93.62 91 LEU A N 1
ATOM 695 C CA . LEU A 1 91 ? -3.622 -6.238 -0.274 1.00 93.62 91 LEU A CA 1
ATOM 696 C C . LEU A 1 91 ? -4.745 -6.322 0.757 1.00 93.62 91 LEU A C 1
ATOM 698 O O . LEU A 1 91 ? -4.450 -6.433 1.943 1.00 93.62 91 LEU A O 1
ATOM 702 N N . VAL A 1 92 ? -6.000 -6.207 0.322 1.00 93.25 92 VAL A N 1
ATOM 703 C CA . VAL A 1 92 ? -7.162 -6.095 1.214 1.00 93.25 92 VAL A CA 1
ATOM 704 C C . VAL A 1 92 ? -8.035 -7.336 1.112 1.00 93.25 92 VAL A C 1
ATOM 706 O O . VAL A 1 92 ? -8.370 -7.912 2.136 1.00 93.25 92 VAL A O 1
ATOM 709 N N . HIS A 1 93 ? -8.400 -7.774 -0.093 1.00 91.81 93 HIS A N 1
ATOM 710 C CA . HIS A 1 93 ? -9.428 -8.812 -0.261 1.00 91.81 93 HIS A CA 1
ATOM 711 C C . HIS A 1 93 ? -8.892 -10.240 -0.401 1.00 91.81 93 HIS A C 1
ATOM 713 O O . HIS A 1 93 ? -9.677 -11.182 -0.328 1.00 91.81 93 HIS A O 1
ATOM 719 N N . SER A 1 94 ? -7.585 -10.425 -0.593 1.00 90.88 94 SER A N 1
ATOM 720 C CA . SER A 1 94 ? -6.992 -11.760 -0.629 1.00 90.88 94 SER A CA 1
ATOM 721 C C . SER A 1 94 ? -7.153 -12.427 0.731 1.00 90.88 94 SER A C 1
ATOM 723 O O . SER A 1 94 ? -6.773 -11.852 1.751 1.00 90.88 94 SER A O 1
ATOM 725 N N . ASN A 1 95 ? -7.660 -13.659 0.760 1.00 88.88 95 ASN A N 1
ATOM 726 C CA . ASN A 1 95 ? -7.759 -14.445 1.993 1.00 88.88 95 ASN A CA 1
ATOM 727 C C . ASN A 1 95 ? -6.401 -15.024 2.421 1.00 88.88 95 ASN A C 1
ATOM 729 O O . ASN A 1 95 ? -6.193 -15.311 3.601 1.00 88.88 95 ASN A O 1
ATOM 733 N N . ASN A 1 96 ? -5.445 -15.133 1.497 1.00 89.81 96 ASN A N 1
ATOM 734 C CA . ASN A 1 96 ? -4.134 -15.711 1.756 1.00 89.81 96 ASN A CA 1
ATOM 735 C C . ASN A 1 96 ? -3.154 -14.646 2.278 1.00 89.81 96 ASN A C 1
ATOM 737 O O . ASN A 1 96 ? -2.727 -13.746 1.555 1.00 89.81 96 ASN A O 1
ATOM 741 N N . GLU A 1 97 ? -2.755 -14.780 3.542 1.00 92.00 97 GLU A N 1
ATOM 742 C CA . GLU A 1 97 ? -1.822 -13.860 4.203 1.00 92.00 97 GLU A CA 1
ATOM 743 C C . GLU A 1 97 ? -0.467 -13.762 3.494 1.00 92.00 97 GLU A C 1
ATOM 745 O O . GLU A 1 97 ? 0.065 -12.666 3.343 1.00 92.00 97 GLU A O 1
ATOM 750 N N . ASN A 1 98 ? 0.052 -14.871 2.956 1.00 92.69 98 ASN A N 1
ATOM 751 C CA . ASN A 1 98 ? 1.324 -14.864 2.234 1.00 92.69 98 ASN A CA 1
ATOM 752 C C . ASN A 1 98 ? 1.234 -14.058 0.928 1.00 92.69 98 ASN A C 1
ATOM 754 O O . ASN A 1 98 ? 2.210 -13.423 0.528 1.00 92.69 98 ASN A O 1
ATOM 758 N N . ILE A 1 99 ? 0.073 -14.066 0.257 1.00 93.12 99 ILE A N 1
ATOM 759 C CA . ILE A 1 99 ? -0.172 -13.219 -0.920 1.00 93.12 99 ILE A CA 1
ATOM 760 C C . ILE A 1 99 ? -0.203 -11.748 -0.503 1.00 93.12 99 ILE A C 1
ATOM 762 O O . ILE A 1 99 ? 0.464 -10.931 -1.143 1.00 93.12 99 ILE A O 1
ATOM 766 N N . ARG A 1 100 ? -0.917 -11.415 0.582 1.00 94.81 100 ARG A N 1
ATOM 767 C CA . ARG A 1 100 ? -0.972 -10.041 1.108 1.00 94.81 100 ARG A CA 1
ATOM 768 C C . ARG A 1 100 ? 0.415 -9.533 1.506 1.00 94.81 100 ARG A C 1
ATOM 770 O O . ARG A 1 100 ? 0.766 -8.405 1.167 1.00 94.81 100 ARG A O 1
ATOM 777 N N . ASP A 1 101 ? 1.232 -10.364 2.151 1.00 95.75 101 ASP A N 1
ATOM 778 C CA . ASP A 1 101 ? 2.611 -10.030 2.519 1.00 95.75 101 ASP A CA 1
ATOM 779 C C . ASP A 1 101 ? 3.499 -9.827 1.285 1.00 95.75 101 ASP A C 1
ATOM 781 O O . ASP A 1 101 ? 4.213 -8.824 1.186 1.00 95.75 101 ASP A O 1
ATOM 785 N N . ALA A 1 102 ? 3.428 -10.733 0.304 1.00 95.62 102 ALA A N 1
ATOM 786 C CA . ALA A 1 102 ? 4.153 -10.591 -0.957 1.00 95.62 102 ALA A CA 1
ATOM 787 C C . ALA A 1 102 ? 3.760 -9.297 -1.689 1.00 95.62 102 ALA A C 1
ATOM 789 O O . ALA A 1 102 ? 4.627 -8.582 -2.200 1.00 95.62 102 ALA A O 1
ATOM 790 N N . ALA A 1 103 ? 2.468 -8.961 -1.694 1.00 96.25 103 ALA A N 1
ATOM 791 C CA . ALA A 1 103 ? 1.963 -7.721 -2.261 1.00 96.25 103 ALA A CA 1
ATOM 792 C C . ALA A 1 103 ? 2.449 -6.490 -1.483 1.00 96.25 103 ALA A C 1
ATOM 794 O O . ALA A 1 103 ? 2.890 -5.527 -2.109 1.00 96.25 103 ALA A O 1
ATOM 795 N N . LEU A 1 104 ? 2.450 -6.518 -0.145 1.00 97.38 104 LEU A N 1
ATOM 796 C CA . LEU A 1 104 ? 2.976 -5.433 0.692 1.00 97.38 104 LEU A CA 1
ATOM 797 C C . LEU A 1 104 ? 4.428 -5.114 0.328 1.00 97.38 104 LEU A C 1
ATOM 799 O O . LEU A 1 104 ? 4.755 -3.958 0.041 1.00 97.38 104 LEU A O 1
ATOM 803 N N . PHE A 1 105 ? 5.297 -6.126 0.289 1.00 97.62 105 PHE A N 1
ATOM 804 C CA . PHE A 1 105 ? 6.702 -5.910 -0.052 1.00 97.62 105 PHE A CA 1
ATOM 805 C C . PHE A 1 105 ? 6.864 -5.491 -1.514 1.00 97.62 105 PHE A C 1
ATOM 807 O O . PHE A 1 105 ? 7.645 -4.586 -1.807 1.00 97.62 105 PHE A O 1
ATOM 814 N N . GLY A 1 106 ? 6.084 -6.085 -2.418 1.00 96.81 106 GLY A N 1
ATOM 815 C CA . GLY A 1 106 ? 6.068 -5.747 -3.836 1.00 96.81 106 GLY A CA 1
ATOM 816 C C . GLY A 1 106 ? 5.720 -4.282 -4.101 1.00 96.81 106 GLY A C 1
ATOM 817 O O . GLY A 1 106 ? 6.476 -3.582 -4.779 1.00 96.81 106 GLY A O 1
ATOM 818 N N . PHE A 1 107 ? 4.626 -3.783 -3.521 1.00 97.19 107 PHE A N 1
ATOM 819 C CA . PHE A 1 107 ? 4.219 -2.381 -3.643 1.00 97.19 107 PHE A CA 1
ATOM 820 C C . PHE A 1 107 ? 5.207 -1.426 -2.979 1.00 97.19 107 PHE A C 1
ATOM 822 O O . PHE A 1 107 ? 5.490 -0.362 -3.533 1.00 97.19 107 PHE A O 1
ATOM 829 N N . TYR A 1 108 ? 5.781 -1.802 -1.836 1.00 97.31 108 TYR A N 1
ATOM 830 C CA . TYR A 1 108 ? 6.816 -0.997 -1.192 1.00 97.31 108 TYR A CA 1
ATOM 831 C C . TYR A 1 108 ? 8.077 -0.873 -2.067 1.00 97.31 108 TYR A C 1
ATOM 833 O O . TYR A 1 108 ? 8.614 0.225 -2.247 1.00 97.31 108 TYR A O 1
ATOM 841 N N . SER A 1 109 ? 8.532 -1.977 -2.669 1.00 96.38 109 SER A N 1
ATOM 842 C CA . SER A 1 109 ? 9.650 -1.985 -3.619 1.00 96.38 109 SER A CA 1
ATOM 843 C C . SER A 1 109 ? 9.343 -1.176 -4.878 1.00 96.38 109 SER A C 1
ATOM 845 O O . SER A 1 109 ? 10.183 -0.383 -5.307 1.00 96.38 109 SER A O 1
ATOM 847 N N . LEU A 1 110 ? 8.136 -1.325 -5.431 1.00 95.62 110 LEU A N 1
ATOM 848 C CA . LEU A 1 110 ? 7.664 -0.566 -6.587 1.00 95.62 110 LEU A CA 1
ATOM 849 C C . LEU A 1 110 ? 7.682 0.934 -6.304 1.00 95.62 110 LEU A C 1
ATOM 851 O O . LEU A 1 110 ? 8.269 1.699 -7.062 1.00 95.62 110 LEU A O 1
ATOM 855 N N . PHE A 1 111 ? 7.115 1.360 -5.177 1.00 95.00 111 PHE A N 1
ATOM 856 C CA . PHE A 1 111 ? 7.159 2.757 -4.761 1.00 95.00 111 PHE A CA 1
ATOM 857 C C . PHE A 1 111 ? 8.601 3.280 -4.695 1.00 95.00 111 PHE A C 1
ATOM 859 O O . PHE A 1 111 ? 8.890 4.404 -5.107 1.00 95.00 111 PHE A O 1
ATOM 866 N N . GLY A 1 112 ? 9.532 2.456 -4.207 1.00 92.50 112 GLY A N 1
ATOM 867 C CA . GLY A 1 112 ? 10.947 2.792 -4.134 1.00 92.50 112 GLY A CA 1
ATOM 868 C C . GLY A 1 112 ? 11.630 2.994 -5.489 1.00 92.50 112 GLY A C 1
ATOM 869 O O . GLY A 1 112 ? 12.533 3.829 -5.560 1.00 92.50 112 GLY A O 1
ATOM 870 N N . CYS A 1 113 ? 11.205 2.277 -6.534 1.00 93.00 113 CYS A N 1
ATOM 871 C CA . CYS A 1 113 ? 11.822 2.322 -7.861 1.00 93.00 113 CYS A CA 1
ATOM 872 C C . CYS A 1 113 ? 11.205 3.358 -8.810 1.00 93.00 113 CYS A C 1
ATOM 874 O O . CYS A 1 113 ? 11.761 3.603 -9.876 1.00 93.00 113 CYS A O 1
ATOM 876 N N . LEU A 1 114 ? 10.064 3.964 -8.461 1.00 92.56 114 LEU A N 1
ATOM 877 C CA . LEU A 1 114 ? 9.473 5.028 -9.272 1.00 92.56 114 LEU A CA 1
ATOM 878 C C . LEU A 1 114 ? 10.415 6.242 -9.327 1.00 92.56 114 LEU A C 1
ATOM 880 O O . LEU A 1 114 ? 10.849 6.772 -8.301 1.00 92.56 114 LEU A O 1
ATOM 884 N N . ASN A 1 115 ? 10.716 6.694 -10.544 1.00 82.56 115 ASN A N 1
ATOM 885 C CA . ASN A 1 115 ? 11.762 7.690 -10.790 1.00 82.56 115 ASN A CA 1
ATOM 886 C C . ASN A 1 115 ? 11.345 9.132 -10.459 1.00 82.56 115 ASN A C 1
ATOM 888 O O . ASN A 1 115 ? 12.213 9.982 -10.274 1.00 82.56 115 ASN A O 1
ATOM 892 N N . SER A 1 116 ? 10.044 9.427 -10.366 1.00 87.81 116 SER A N 1
ATOM 893 C CA . SER A 1 116 ? 9.545 10.771 -10.054 1.00 87.81 116 SER A CA 1
ATOM 894 C C . SER A 1 116 ? 8.708 10.796 -8.778 1.00 87.81 116 SER A C 1
ATOM 896 O O . SER A 1 116 ? 8.024 9.830 -8.432 1.00 87.81 116 SER A O 1
ATOM 898 N N . HIS A 1 117 ? 8.751 11.930 -8.075 1.00 87.62 117 HIS A N 1
ATOM 899 C CA . HIS A 1 117 ? 7.877 12.174 -6.927 1.00 87.62 117 HIS A CA 1
ATOM 900 C C . HIS A 1 117 ? 6.406 12.180 -7.339 1.00 87.62 117 HIS A C 1
ATOM 902 O O . HIS A 1 117 ? 5.582 11.643 -6.615 1.00 87.62 117 HIS A O 1
ATOM 908 N N . GLU A 1 118 ? 6.091 12.719 -8.517 1.00 89.25 118 GLU A N 1
ATOM 909 C CA . GLU A 1 118 ? 4.734 12.742 -9.066 1.00 89.25 118 GLU A CA 1
ATOM 910 C C . GLU A 1 118 ? 4.139 11.333 -9.164 1.00 89.25 118 GLU A C 1
ATOM 912 O O . GLU A 1 118 ? 3.084 11.086 -8.595 1.00 89.25 118 GLU A O 1
ATOM 917 N N . LEU A 1 119 ? 4.859 10.370 -9.751 1.00 91.56 119 LEU A N 1
ATOM 918 C CA . LEU A 1 119 ? 4.380 8.986 -9.856 1.00 91.56 119 LEU A CA 1
ATOM 919 C C . LEU A 1 119 ? 4.236 8.321 -8.480 1.00 91.56 119 LEU A C 1
ATOM 921 O O . LEU A 1 119 ? 3.300 7.559 -8.245 1.00 91.56 119 LEU A O 1
ATOM 925 N N . LYS A 1 120 ? 5.145 8.613 -7.542 1.00 91.38 120 LYS A N 1
ATOM 926 C CA . LYS A 1 120 ? 5.019 8.140 -6.153 1.00 91.38 120 LYS A CA 1
ATOM 927 C C . LYS A 1 120 ? 3.758 8.685 -5.492 1.00 91.38 120 LYS A C 1
ATOM 929 O O . LYS A 1 120 ? 3.064 7.936 -4.809 1.00 91.38 120 LYS A O 1
ATOM 934 N N . PHE A 1 121 ? 3.455 9.963 -5.706 1.00 89.38 121 PHE A N 1
ATOM 935 C CA . PHE A 1 121 ? 2.236 10.585 -5.203 1.00 89.38 121 PHE A CA 1
ATOM 936 C C . PHE A 1 121 ? 0.991 10.025 -5.874 1.00 89.38 121 PHE A C 1
ATOM 938 O O . PHE A 1 121 ? 0.044 9.717 -5.168 1.00 89.38 121 PHE A O 1
ATOM 945 N N . GLU A 1 122 ? 0.991 9.808 -7.186 1.00 91.50 122 GLU A N 1
ATOM 946 C CA . GLU A 1 122 ? -0.147 9.192 -7.873 1.00 91.50 122 GLU A CA 1
ATOM 947 C C . GLU A 1 122 ? -0.428 7.775 -7.353 1.00 91.50 122 GLU A C 1
ATOM 949 O O . GLU A 1 122 ? -1.581 7.438 -7.080 1.00 91.50 122 GLU A O 1
ATOM 954 N N . LEU A 1 123 ? 0.611 6.955 -7.143 1.00 93.31 123 LEU A N 1
ATOM 955 C CA . LEU A 1 123 ? 0.456 5.637 -6.522 1.00 93.31 123 LEU A CA 1
ATOM 956 C C . LEU A 1 123 ? -0.078 5.752 -5.087 1.00 93.31 123 LEU A C 1
ATOM 958 O O . LEU A 1 123 ? -0.968 4.998 -4.699 1.00 93.31 123 LEU A O 1
ATOM 962 N N . PHE A 1 124 ? 0.428 6.707 -4.304 1.00 92.25 124 PHE A N 1
ATOM 963 C CA . PHE A 1 124 ? -0.061 6.947 -2.948 1.00 92.25 124 PHE A CA 1
ATOM 964 C C . PHE A 1 124 ? -1.529 7.395 -2.937 1.00 92.25 124 PHE A C 1
ATOM 966 O O . PHE A 1 124 ? -2.321 6.843 -2.183 1.00 92.25 124 PHE A O 1
ATOM 973 N N . SER A 1 125 ? -1.933 8.308 -3.820 1.00 90.88 125 SER A N 1
ATOM 974 C CA . SER A 1 125 ? -3.322 8.761 -3.956 1.00 90.88 125 SER A CA 1
ATOM 975 C C . SER A 1 125 ? -4.272 7.622 -4.327 1.00 90.88 125 SER A C 1
ATOM 977 O O . SER A 1 125 ? -5.395 7.571 -3.832 1.00 90.88 125 SER A O 1
ATOM 979 N N . LYS A 1 126 ? -3.816 6.656 -5.132 1.00 93.00 126 LYS A N 1
ATOM 980 C CA . LYS A 1 126 ? -4.578 5.433 -5.425 1.00 93.00 126 LYS A CA 1
ATOM 981 C C . LYS A 1 126 ? -4.768 4.561 -4.188 1.00 93.00 126 LYS A C 1
ATOM 983 O O . LYS A 1 126 ? -5.870 4.076 -3.955 1.00 93.00 126 LYS A O 1
ATOM 988 N N . LEU A 1 127 ? -3.733 4.419 -3.358 1.00 94.00 127 LEU A N 1
ATOM 989 C CA . LEU A 1 127 ? -3.852 3.745 -2.062 1.00 94.00 127 LEU A CA 1
ATOM 990 C C . LEU A 1 127 ? -4.817 4.490 -1.128 1.00 94.00 127 LEU A C 1
ATOM 992 O O . LEU A 1 127 ? -5.632 3.857 -0.468 1.00 94.00 127 LEU A O 1
ATOM 996 N N . LEU A 1 128 ? -4.797 5.825 -1.110 1.00 91.12 128 LEU A N 1
ATOM 997 C CA . LEU A 1 128 ? -5.754 6.610 -0.325 1.00 91.12 128 LEU A CA 1
ATOM 998 C C . LEU A 1 128 ? -7.201 6.424 -0.800 1.00 91.12 128 LEU A C 1
ATOM 1000 O O . LEU A 1 128 ? -8.105 6.350 0.028 1.00 91.12 128 LEU A O 1
ATOM 1004 N N . CYS A 1 129 ? -7.422 6.301 -2.109 1.00 91.31 129 CYS A N 1
ATOM 1005 C CA . CYS A 1 129 ? -8.740 5.984 -2.656 1.00 91.31 129 CYS A CA 1
ATOM 1006 C C . CYS A 1 129 ? -9.236 4.617 -2.163 1.00 91.31 129 CYS A C 1
ATOM 1008 O O . CYS A 1 129 ? -10.376 4.506 -1.725 1.00 91.31 129 CYS A O 1
ATOM 1010 N N . ILE A 1 130 ? -8.364 3.603 -2.139 1.00 93.06 130 ILE A N 1
ATOM 1011 C CA . ILE A 1 130 ? -8.698 2.280 -1.587 1.00 93.06 130 ILE A CA 1
ATOM 1012 C C . ILE A 1 130 ? -9.073 2.398 -0.113 1.00 93.06 130 ILE A C 1
ATOM 1014 O O . ILE A 1 130 ? -10.115 1.885 0.278 1.00 93.06 130 ILE A O 1
ATOM 1018 N N . PHE A 1 131 ? -8.276 3.123 0.681 1.00 91.69 131 PHE A N 1
ATOM 1019 C CA . PHE A 1 131 ? -8.558 3.369 2.097 1.00 91.69 131 PHE A CA 1
ATOM 1020 C C . PHE A 1 131 ? -9.958 3.967 2.311 1.00 91.69 131 PHE A C 1
ATOM 1022 O O . PHE A 1 131 ? -10.697 3.492 3.167 1.00 91.69 131 PHE A O 1
ATOM 1029 N N . GLN A 1 132 ? -10.348 4.960 1.507 1.00 88.31 132 GLN A N 1
ATOM 1030 C CA . GLN A 1 132 ? -11.666 5.605 1.590 1.00 88.31 132 GLN A CA 1
ATOM 1031 C C . GLN A 1 132 ? -12.831 4.682 1.207 1.00 88.31 132 GLN A C 1
ATOM 1033 O O . GLN A 1 132 ? -13.969 4.949 1.590 1.00 88.31 132 GLN A O 1
ATOM 1038 N N . CYS A 1 133 ? -12.563 3.624 0.444 1.00 88.62 133 CYS A N 1
ATOM 1039 C CA . CYS A 1 133 ? -13.559 2.647 0.016 1.00 88.62 133 CYS A CA 1
ATOM 1040 C C . CYS A 1 133 ? -13.567 1.370 0.866 1.00 88.62 133 CYS A C 1
ATOM 1042 O O . CYS A 1 133 ? -14.394 0.497 0.604 1.00 88.62 133 CYS A O 1
ATOM 1044 N N . MET A 1 134 ? -12.667 1.226 1.845 1.00 87.88 134 MET A N 1
ATOM 1045 C CA . MET A 1 134 ? -12.649 0.032 2.686 1.00 87.88 134 MET A CA 1
ATOM 1046 C C . MET A 1 134 ? -13.858 -0.014 3.615 1.00 87.88 134 MET A C 1
ATOM 1048 O O . MET A 1 134 ? -14.301 1.000 4.155 1.00 87.88 134 MET A O 1
ATOM 1052 N N . GLU A 1 135 ? -14.362 -1.225 3.830 1.00 84.44 135 GLU A N 1
ATOM 1053 C CA . GLU A 1 135 ? -15.381 -1.486 4.838 1.00 84.44 135 GLU A CA 1
ATOM 1054 C C . GLU A 1 135 ? -14.839 -1.178 6.237 1.00 84.44 135 GLU A C 1
ATOM 1056 O O . GLU A 1 135 ? -13.660 -1.399 6.527 1.00 84.44 135 GLU A O 1
ATOM 1061 N N . SER A 1 136 ? -15.716 -0.700 7.123 1.00 78.56 136 SER A N 1
ATOM 1062 C CA . SER A 1 136 ? -15.353 -0.394 8.509 1.00 78.56 136 SER A CA 1
ATOM 1063 C C . SER A 1 136 ? -14.897 -1.629 9.283 1.00 78.56 136 SER A C 1
ATOM 1065 O O . SER A 1 136 ? -14.145 -1.503 10.236 1.00 78.56 136 SER A O 1
ATOM 1067 N N . VAL A 1 137 ? -15.295 -2.832 8.869 1.00 79.94 137 VAL A N 1
ATOM 1068 C CA . VAL A 1 137 ? -14.834 -4.089 9.462 1.00 79.94 137 VAL A CA 1
ATOM 1069 C C . VAL A 1 137 ? -14.198 -4.931 8.363 1.00 79.94 137 VAL A C 1
ATOM 1071 O O . VAL A 1 137 ? -14.893 -5.486 7.522 1.00 79.94 137 VAL A O 1
ATOM 1074 N N . CYS A 1 138 ? -12.869 -5.032 8.368 1.00 83.75 138 CYS A N 1
ATOM 1075 C CA . CYS A 1 138 ? -12.120 -5.796 7.372 1.00 83.75 138 CYS A CA 1
ATOM 1076 C C . CYS A 1 138 ? -10.981 -6.575 8.039 1.00 83.75 138 CYS A C 1
ATOM 1078 O O . CYS A 1 138 ? -9.933 -6.015 8.357 1.00 83.75 138 CYS A O 1
ATOM 1080 N N . ALA A 1 139 ? -11.178 -7.881 8.246 1.00 85.75 139 ALA A N 1
ATOM 1081 C CA . ALA A 1 139 ? -10.245 -8.738 8.987 1.00 85.75 139 ALA A CA 1
ATOM 1082 C C . ALA A 1 139 ? -8.864 -8.903 8.317 1.00 85.75 139 ALA A C 1
ATOM 1084 O O . ALA A 1 139 ? -7.899 -9.296 8.965 1.00 85.75 139 ALA A O 1
ATOM 1085 N N . THR A 1 140 ? -8.758 -8.603 7.026 1.00 88.94 140 THR A N 1
ATOM 1086 C CA . THR A 1 140 ? -7.565 -8.813 6.193 1.00 88.94 140 THR A CA 1
ATOM 1087 C C . THR A 1 140 ? -6.816 -7.515 5.875 1.00 88.94 140 THR A C 1
ATOM 1089 O O . THR A 1 140 ? -5.856 -7.532 5.110 1.00 88.94 140 THR A O 1
ATOM 1092 N N . ALA A 1 141 ? -7.215 -6.381 6.463 1.00 90.69 141 ALA A N 1
ATOM 1093 C CA . ALA A 1 141 ? -6.665 -5.064 6.130 1.00 90.69 141 ALA A CA 1
ATOM 1094 C C . ALA A 1 141 ? -5.259 -4.779 6.700 1.00 90.69 141 ALA A C 1
ATOM 1096 O O . ALA A 1 141 ? -4.662 -3.755 6.365 1.00 90.69 141 ALA A O 1
ATOM 1097 N N . GLU A 1 142 ? -4.713 -5.640 7.563 1.00 93.69 142 GLU A N 1
ATOM 1098 C CA . GLU A 1 142 ? -3.472 -5.372 8.304 1.00 93.69 142 GLU A CA 1
ATOM 1099 C C . GLU A 1 142 ? -2.283 -5.023 7.390 1.00 93.69 142 GLU A C 1
ATOM 1101 O O . GLU A 1 142 ? -1.636 -3.987 7.573 1.00 93.69 142 GLU A O 1
ATOM 1106 N N . GLN A 1 143 ? -2.025 -5.834 6.358 1.00 95.75 143 GLN A N 1
ATOM 1107 C CA . GLN A 1 143 ? -0.948 -5.579 5.397 1.00 95.75 143 GLN A CA 1
ATOM 1108 C C . GLN A 1 143 ? -1.140 -4.250 4.657 1.00 95.75 143 GLN A C 1
ATOM 1110 O O . GLN A 1 143 ? -0.176 -3.530 4.409 1.00 95.75 143 GLN A O 1
ATOM 1115 N N . PHE A 1 144 ? -2.374 -3.875 4.335 1.00 96.69 144 PHE A N 1
ATOM 1116 C CA . PHE A 1 144 ? -2.645 -2.600 3.680 1.00 96.69 144 PHE A CA 1
ATOM 1117 C C . PHE A 1 144 ? -2.280 -1.403 4.577 1.00 96.69 144 PHE A C 1
ATOM 1119 O O . PHE A 1 144 ? -1.573 -0.490 4.138 1.00 96.69 144 PHE A O 1
ATOM 1126 N N . TYR A 1 145 ? -2.672 -1.433 5.854 1.00 95.62 145 TYR A N 1
ATOM 1127 C CA . TYR A 1 145 ? -2.301 -0.397 6.825 1.00 95.62 145 TYR A CA 1
ATOM 1128 C C . TYR A 1 145 ? -0.792 -0.324 7.057 1.00 95.62 145 TYR A C 1
ATOM 1130 O O . TYR A 1 145 ? -0.220 0.770 7.074 1.00 95.62 145 TYR A O 1
ATOM 1138 N N . ARG A 1 146 ? -0.132 -1.480 7.168 1.00 96.62 146 ARG A N 1
ATOM 1139 C CA . ARG A 1 146 ? 1.324 -1.563 7.317 1.00 96.62 146 ARG A CA 1
ATOM 1140 C C . ARG A 1 146 ? 2.053 -0.977 6.107 1.00 96.62 146 ARG A C 1
ATOM 1142 O O . ARG A 1 146 ? 3.039 -0.262 6.280 1.00 96.62 146 ARG A O 1
ATOM 1149 N N . LEU A 1 147 ? 1.559 -1.210 4.888 1.00 97.12 147 LEU A N 1
ATOM 1150 C CA . LEU A 1 147 ? 2.108 -0.579 3.686 1.00 97.12 147 LEU A CA 1
ATOM 1151 C C . LEU A 1 147 ? 1.986 0.947 3.770 1.00 97.12 147 LEU A C 1
ATOM 1153 O O . LEU A 1 147 ? 2.983 1.642 3.582 1.00 97.12 147 LEU A O 1
ATOM 1157 N N . LEU A 1 148 ? 0.795 1.473 4.076 1.00 95.56 148 LEU A N 1
ATOM 1158 C CA . LEU A 1 148 ? 0.581 2.918 4.217 1.00 95.56 148 LEU A CA 1
ATOM 1159 C C . LEU A 1 148 ? 1.528 3.531 5.255 1.00 95.56 148 LEU A C 1
ATOM 1161 O O . LEU A 1 148 ? 2.125 4.575 4.993 1.00 95.56 148 LEU A O 1
ATOM 1165 N N . GLU A 1 149 ? 1.726 2.864 6.392 1.00 94.62 149 GLU A N 1
ATOM 1166 C CA . GLU A 1 149 ? 2.652 3.311 7.433 1.00 94.62 149 GLU A CA 1
ATOM 1167 C C . GLU A 1 149 ? 4.088 3.399 6.897 1.00 94.62 149 GLU A C 1
ATOM 1169 O O . GLU A 1 149 ? 4.747 4.435 7.025 1.00 94.62 149 GLU A O 1
ATOM 1174 N N . MET A 1 150 ? 4.563 2.337 6.238 1.00 95.12 150 MET A N 1
ATOM 1175 C CA . MET A 1 150 ? 5.899 2.288 5.641 1.00 95.12 150 MET A CA 1
ATOM 1176 C C . MET A 1 150 ? 6.101 3.386 4.588 1.00 95.12 150 MET A C 1
ATOM 1178 O O . MET A 1 150 ? 7.187 3.965 4.503 1.00 95.12 150 MET A O 1
ATOM 1182 N N . LEU A 1 151 ? 5.072 3.697 3.796 1.00 93.06 151 LEU A N 1
ATOM 1183 C CA . LEU A 1 151 ? 5.125 4.760 2.792 1.00 93.06 151 LEU A CA 1
ATOM 1184 C C . LEU A 1 151 ? 5.166 6.152 3.427 1.00 93.06 151 LEU A C 1
ATOM 1186 O O . LEU A 1 151 ? 5.992 6.970 3.022 1.00 93.06 151 LEU A O 1
ATOM 1190 N N . VAL A 1 152 ? 4.345 6.414 4.449 1.00 90.44 152 VAL A N 1
ATOM 1191 C CA . VAL A 1 152 ? 4.364 7.682 5.200 1.00 90.44 152 VAL A CA 1
ATOM 1192 C C . VAL A 1 152 ? 5.746 7.928 5.808 1.00 90.44 152 VAL A C 1
ATOM 1194 O O . VAL A 1 152 ? 6.315 9.004 5.619 1.00 90.44 152 VAL A O 1
ATOM 1197 N N . ARG A 1 153 ? 6.328 6.918 6.468 1.00 91.00 153 ARG A N 1
ATOM 1198 C CA . ARG A 1 153 ? 7.693 6.998 7.019 1.00 91.00 153 ARG A CA 1
ATOM 1199 C C . ARG A 1 153 ? 8.717 7.320 5.935 1.00 91.00 153 ARG A C 1
ATOM 1201 O O . ARG A 1 153 ? 9.547 8.205 6.111 1.00 91.00 153 ARG A O 1
ATOM 1208 N N . ARG A 1 154 ? 8.614 6.662 4.779 1.00 90.38 154 ARG A N 1
ATOM 1209 C CA . ARG A 1 154 ? 9.528 6.882 3.654 1.00 90.38 154 ARG A CA 1
ATOM 1210 C C . ARG A 1 154 ? 9.431 8.298 3.082 1.00 90.38 154 ARG A C 1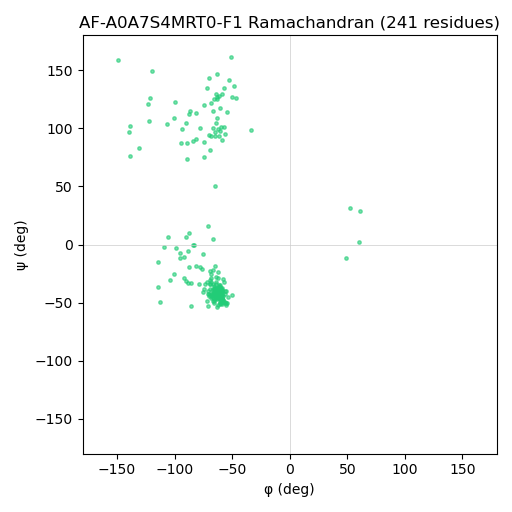
ATOM 1212 O O . ARG A 1 154 ? 10.457 8.882 2.742 1.00 90.38 154 ARG A O 1
ATOM 1219 N N . PHE A 1 155 ? 8.231 8.867 2.974 1.00 88.06 155 PHE A N 1
ATOM 1220 C CA . PHE A 1 155 ? 8.064 10.264 2.561 1.00 88.06 155 PHE A CA 1
ATOM 1221 C C . PHE A 1 155 ? 8.709 11.240 3.556 1.00 88.06 155 PHE A C 1
ATOM 1223 O O . PHE A 1 155 ? 9.349 12.203 3.121 1.00 88.06 155 PHE A O 1
ATOM 1230 N N . HIS A 1 156 ? 8.586 10.973 4.861 1.00 85.00 156 HIS A N 1
ATOM 1231 C CA . HIS A 1 156 ? 9.244 11.756 5.909 1.00 85.00 156 HIS A CA 1
ATOM 1232 C C . HIS A 1 156 ? 10.772 11.680 5.802 1.00 85.00 156 HIS A C 1
ATOM 1234 O O . HIS A 1 156 ? 11.435 12.706 5.665 1.00 85.00 156 HIS A O 1
ATOM 1240 N N . GLU A 1 157 ? 11.336 10.470 5.770 1.00 86.06 157 GLU A N 1
ATOM 1241 C CA . GLU A 1 157 ? 12.787 10.230 5.688 1.00 86.06 157 GLU A CA 1
ATOM 1242 C C . GLU A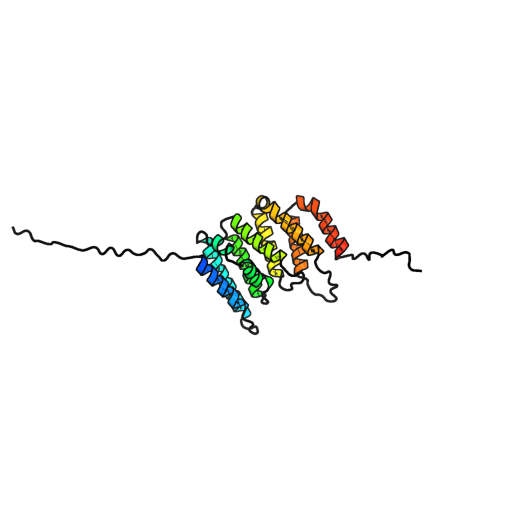 1 157 ? 13.433 10.891 4.464 1.00 86.06 157 GLU A C 1
ATOM 1244 O O . GLU A 1 157 ? 14.581 11.330 4.512 1.00 86.06 157 GLU A O 1
ATOM 1249 N N . GLN A 1 158 ? 12.692 10.991 3.359 1.00 84.19 158 GLN A N 1
ATOM 1250 C CA . GLN A 1 158 ? 13.160 11.629 2.131 1.00 84.19 158 GLN A CA 1
ATOM 1251 C C . GLN A 1 158 ? 12.901 13.147 2.087 1.00 84.19 158 GLN A C 1
ATOM 1253 O O . GLN A 1 158 ? 13.089 13.751 1.031 1.00 84.19 158 GLN A O 1
ATOM 1258 N N . ASN A 1 159 ? 12.479 13.769 3.197 1.00 75.50 159 ASN A N 1
ATOM 1259 C CA . ASN A 1 159 ? 12.119 15.189 3.310 1.00 75.50 159 ASN A CA 1
ATOM 1260 C C . ASN A 1 159 ? 11.088 15.652 2.259 1.00 75.50 159 ASN A C 1
ATOM 1262 O O . ASN A 1 159 ? 11.086 16.806 1.831 1.00 75.50 159 ASN A O 1
ATOM 1266 N N . GLN A 1 160 ? 10.193 14.759 1.828 1.00 72.50 160 GLN A N 1
ATOM 1267 C CA . GLN A 1 160 ? 9.160 15.047 0.821 1.00 72.50 160 GLN A CA 1
ATOM 1268 C C . GLN A 1 160 ? 7.854 15.567 1.434 1.00 72.50 160 GLN A C 1
ATOM 1270 O O . GLN A 1 160 ? 6.870 15.777 0.726 1.00 72.50 160 GLN A O 1
ATOM 1275 N N . GLU A 1 161 ? 7.840 15.821 2.742 1.00 62.97 161 GLU A N 1
ATOM 1276 C CA . GLU A 1 161 ? 6.648 16.244 3.481 1.00 62.97 161 GLU A CA 1
ATOM 1277 C C . GLU A 1 161 ? 6.074 17.573 3.007 1.00 62.97 161 GLU A C 1
ATOM 1279 O O . GLU A 1 161 ? 4.859 17.747 2.993 1.00 62.97 161 GLU A O 1
ATOM 1284 N N . ILE A 1 162 ? 6.931 18.507 2.586 1.00 59.31 162 ILE A N 1
ATOM 1285 C CA . ILE A 1 162 ? 6.497 19.831 2.124 1.00 59.31 162 ILE A CA 1
ATOM 1286 C C . ILE A 1 162 ? 5.624 19.684 0.871 1.00 59.31 162 ILE A C 1
ATOM 1288 O O . ILE A 1 162 ? 4.562 20.301 0.778 1.00 59.31 162 ILE A O 1
ATOM 1292 N N . VAL A 1 163 ? 6.031 18.804 -0.049 1.00 60.41 163 VAL A N 1
ATOM 1293 C CA . VAL A 1 163 ? 5.309 18.512 -1.297 1.00 60.41 163 VAL A CA 1
ATOM 1294 C C . VAL A 1 163 ? 4.026 17.718 -1.018 1.00 60.41 163 VAL A C 1
ATOM 1296 O O . VAL A 1 163 ? 3.010 17.910 -1.679 1.00 60.41 163 VAL A O 1
ATOM 1299 N N . ALA A 1 164 ? 4.050 16.873 0.012 1.00 63.81 164 ALA A N 1
ATOM 1300 C CA . ALA A 1 164 ? 2.944 16.011 0.413 1.00 63.81 164 ALA A CA 1
ATOM 1301 C C . ALA A 1 164 ? 1.948 16.654 1.399 1.00 63.81 164 ALA A C 1
ATOM 1303 O O . ALA A 1 164 ? 0.951 16.030 1.756 1.00 63.81 164 ALA A O 1
ATOM 1304 N N . SER A 1 165 ? 2.216 17.870 1.882 1.00 70.50 165 SER A N 1
ATOM 1305 C CA . SER A 1 165 ? 1.573 18.440 3.078 1.00 70.50 165 SER A CA 1
ATOM 1306 C C . SER A 1 165 ? 0.041 18.496 3.013 1.00 70.50 165 SER A C 1
ATOM 1308 O O . SER A 1 165 ? -0.625 18.172 4.002 1.00 70.50 165 SER A O 1
ATOM 1310 N N . ASN A 1 166 ? -0.529 18.837 1.853 1.00 72.50 166 ASN A N 1
ATOM 1311 C CA . ASN A 1 166 ? -1.980 18.834 1.646 1.00 72.50 166 ASN A CA 1
ATOM 1312 C C . ASN A 1 166 ? -2.552 17.410 1.697 1.00 72.50 166 ASN A C 1
ATOM 1314 O O . ASN A 1 166 ? -3.465 17.156 2.479 1.00 72.50 166 ASN A O 1
ATOM 1318 N N . HIS A 1 167 ? -1.942 16.465 0.975 1.00 75.56 167 HIS A N 1
ATOM 1319 C CA . HIS A 1 167 ? -2.356 15.059 0.952 1.00 75.56 167 HIS A CA 1
ATOM 1320 C C . HIS A 1 167 ? -2.275 14.415 2.337 1.00 75.56 167 HIS A C 1
ATOM 1322 O O . HIS A 1 167 ? -3.187 13.702 2.740 1.00 75.56 167 HIS A O 1
ATOM 1328 N N . PHE A 1 168 ? -1.225 14.698 3.113 1.00 80.75 168 PHE A N 1
ATOM 1329 C CA . PHE A 1 168 ? -1.131 14.194 4.483 1.00 80.75 168 PHE A CA 1
ATOM 1330 C C . PHE A 1 168 ? -2.164 14.814 5.415 1.00 80.75 168 PHE A C 1
ATOM 1332 O O . PHE A 1 168 ? -2.627 14.138 6.327 1.00 80.75 168 PHE A O 1
ATOM 1339 N N . SER A 1 169 ? -2.546 16.072 5.197 1.00 80.00 169 SER A N 1
ATOM 1340 C CA . SER A 1 169 ? -3.606 16.707 5.986 1.00 80.00 169 SER A CA 1
ATOM 1341 C C . SER A 1 169 ? -4.977 16.102 5.659 1.00 80.00 169 SER A C 1
ATOM 1343 O O . SER A 1 169 ? -5.745 15.795 6.567 1.00 80.00 169 SER A O 1
ATOM 1345 N N . GLU A 1 170 ? -5.270 15.866 4.379 1.00 82.62 170 GLU A N 1
ATOM 1346 C CA . GLU A 1 170 ? -6.489 15.180 3.927 1.00 82.62 170 GLU A CA 1
ATOM 1347 C C . GLU A 1 170 ? -6.543 13.727 4.404 1.00 82.62 170 GLU A C 1
ATOM 1349 O O . GLU A 1 170 ? -7.573 13.269 4.904 1.00 82.62 170 GLU A O 1
ATOM 1354 N N . PHE A 1 171 ? -5.420 13.016 4.317 1.00 86.19 171 PHE A N 1
ATOM 1355 C CA . PHE A 1 171 ? -5.302 11.651 4.809 1.00 86.19 171 PHE A CA 1
ATOM 1356 C C . PHE A 1 171 ? -5.505 11.583 6.322 1.00 86.19 171 PHE A C 1
ATOM 1358 O O . PHE A 1 171 ? -6.286 10.764 6.797 1.00 86.19 171 PHE A O 1
ATOM 1365 N N . PHE A 1 172 ? -4.888 12.494 7.079 1.00 85.44 172 PHE A N 1
ATOM 1366 C CA . PHE A 1 172 ? -5.095 12.603 8.520 1.00 85.44 172 PHE A CA 1
ATOM 1367 C C . PHE A 1 172 ? -6.573 12.830 8.861 1.00 85.44 172 PHE A C 1
ATOM 1369 O O . PHE A 1 172 ? -7.134 12.117 9.690 1.00 85.44 172 PHE A O 1
ATOM 1376 N N . ASN A 1 173 ? -7.240 13.767 8.183 1.00 83.88 173 ASN A N 1
ATOM 1377 C CA . ASN A 1 173 ? -8.668 14.014 8.388 1.00 83.88 173 ASN A CA 1
ATOM 1378 C C . ASN A 1 173 ? -9.526 12.789 8.039 1.00 83.88 173 ASN A C 1
ATOM 1380 O O . ASN A 1 173 ? -10.491 12.501 8.745 1.00 83.88 173 ASN A O 1
ATOM 1384 N N . SER A 1 174 ? -9.159 12.048 6.991 1.00 87.75 174 SER A N 1
ATOM 1385 C CA . SER A 1 174 ? -9.840 10.810 6.595 1.00 87.75 174 SER A CA 1
ATOM 1386 C C . SER A 1 174 ? -9.672 9.709 7.650 1.00 87.75 174 SER A C 1
ATOM 1388 O O . SER A 1 174 ? -10.627 8.992 7.943 1.00 87.75 174 SER A O 1
ATOM 1390 N N . LEU A 1 175 ? -8.494 9.610 8.277 1.00 88.44 175 LEU A N 1
ATOM 1391 C CA . LEU A 1 175 ? -8.237 8.693 9.391 1.00 88.44 175 LEU A CA 1
ATOM 1392 C C . LEU A 1 175 ? -9.054 9.064 10.633 1.00 88.44 175 LEU A C 1
ATOM 1394 O O . LEU A 1 175 ? -9.664 8.186 11.233 1.00 88.44 175 LEU A O 1
ATOM 1398 N N . ILE A 1 176 ? -9.131 10.352 10.988 1.00 84.50 176 ILE A N 1
ATOM 1399 C CA . ILE A 1 176 ? -9.983 10.826 12.093 1.00 84.50 176 ILE A CA 1
ATOM 1400 C C . ILE A 1 176 ? -11.459 10.546 11.806 1.00 84.50 176 ILE A C 1
ATOM 1402 O O . ILE A 1 176 ? -12.188 10.116 12.695 1.00 84.50 176 ILE A O 1
ATOM 1406 N N . HIS A 1 177 ? -11.916 10.792 10.577 1.00 86.06 177 HIS A N 1
ATOM 1407 C CA . HIS A 1 177 ? -13.289 10.490 10.192 1.00 86.06 177 HIS A CA 1
ATOM 1408 C C . HIS A 1 177 ? -13.582 8.992 10.301 1.00 86.06 177 HIS A C 1
ATOM 1410 O O . HIS A 1 177 ? -14.578 8.631 10.914 1.00 86.06 177 HIS A O 1
ATOM 1416 N N . SER A 1 178 ? -12.686 8.142 9.792 1.00 86.44 178 SER A N 1
ATOM 1417 C CA . SER A 1 178 ? -12.830 6.683 9.871 1.00 86.44 178 SER A CA 1
ATOM 1418 C C . SER A 1 178 ? -12.829 6.193 11.317 1.00 86.44 178 SER A C 1
ATOM 1420 O O . SER A 1 178 ? -13.659 5.374 11.675 1.00 86.44 178 SER A O 1
ATOM 1422 N N . LEU A 1 179 ? -11.968 6.750 12.178 1.00 84.81 179 LEU A N 1
ATOM 1423 C CA . LEU A 1 179 ? -11.964 6.453 13.613 1.00 84.81 179 LEU A CA 1
ATOM 1424 C C . LEU A 1 179 ? -13.307 6.799 14.274 1.00 84.81 179 LEU A C 1
ATOM 1426 O O . LEU A 1 179 ? -13.799 6.040 15.098 1.00 84.81 179 LEU A O 1
ATOM 1430 N N . ARG A 1 180 ? -13.902 7.942 13.906 1.00 80.38 180 ARG A N 1
ATOM 1431 C CA . ARG A 1 180 ? -15.186 8.419 14.449 1.00 80.38 180 ARG A CA 1
ATOM 1432 C C . ARG A 1 180 ? -16.380 7.577 14.020 1.00 80.38 180 ARG A C 1
ATOM 1434 O O . ARG A 1 180 ? -17.357 7.505 14.757 1.00 80.38 180 ARG A O 1
ATOM 1441 N N . THR A 1 181 ? -16.348 7.048 12.803 1.00 83.62 181 THR A N 1
ATOM 1442 C CA . THR A 1 181 ? -17.448 6.262 12.231 1.00 83.62 181 THR A CA 1
ATOM 1443 C C . THR A 1 181 ? -17.257 4.762 12.417 1.00 83.62 181 THR A C 1
ATOM 1445 O O . THR A 1 181 ? -18.173 3.998 12.111 1.00 83.62 181 THR A O 1
ATOM 1448 N N . HIS A 1 182 ? -16.095 4.338 12.922 1.00 82.69 182 HIS A N 1
ATOM 1449 C CA . HIS A 1 182 ? -15.809 2.943 13.213 1.00 82.69 182 HIS A CA 1
ATOM 1450 C C . HIS A 1 182 ? -16.784 2.416 14.272 1.00 82.69 182 HIS A C 1
ATOM 1452 O O . HIS A 1 182 ? -16.929 3.044 15.326 1.00 82.69 182 HIS A O 1
ATOM 1458 N N . PRO A 1 183 ? -17.472 1.290 14.024 1.00 76.12 183 PRO A N 1
ATOM 1459 C CA . PRO A 1 183 ? -18.407 0.746 14.993 1.00 76.12 183 PRO A CA 1
ATOM 1460 C C . PRO A 1 183 ? -17.657 0.353 16.268 1.00 76.12 183 PRO A C 1
ATOM 1462 O O . PRO A 1 183 ? -16.713 -0.437 16.230 1.00 76.12 183 PRO A O 1
ATOM 1465 N N . ILE A 1 184 ? -18.099 0.878 17.412 1.00 67.38 184 ILE A N 1
ATOM 1466 C CA . ILE A 1 184 ? -17.652 0.404 18.722 1.00 67.38 184 ILE A CA 1
ATOM 1467 C C . ILE A 1 184 ? -18.353 -0.933 18.949 1.00 67.38 184 ILE A C 1
ATOM 1469 O O . ILE A 1 184 ? -19.477 -1.003 19.441 1.00 67.38 184 ILE A O 1
ATOM 1473 N N . VAL A 1 185 ? -17.728 -2.014 18.496 1.00 60.84 185 VAL A N 1
ATOM 1474 C CA . VAL A 1 185 ? -18.217 -3.356 18.791 1.00 60.84 185 VAL A CA 1
ATOM 1475 C C . VAL A 1 185 ? -17.715 -3.700 20.188 1.00 60.84 185 VAL A C 1
ATOM 1477 O O . VAL A 1 185 ? -16.510 -3.837 20.387 1.00 60.84 185 VAL A O 1
ATOM 1480 N N . GLU A 1 186 ? -18.616 -3.829 21.167 1.00 53.62 186 GLU A N 1
ATOM 1481 C CA . GLU A 1 186 ? -18.286 -4.433 22.463 1.00 53.62 186 GLU A CA 1
ATOM 1482 C C . GLU A 1 186 ? -17.851 -5.879 22.218 1.00 53.62 186 GLU A C 1
ATOM 1484 O O . GLU A 1 186 ? -18.660 -6.804 22.088 1.00 53.62 186 GLU A O 1
ATOM 1489 N N . VAL A 1 187 ? -16.544 -6.080 22.071 1.00 51.44 187 VAL A N 1
ATOM 1490 C CA . VAL A 1 187 ? -16.019 -7.393 21.739 1.00 51.44 187 VAL A CA 1
ATOM 1491 C C . VAL A 1 187 ? -16.022 -8.239 23.008 1.00 51.44 187 VAL A C 1
ATOM 1493 O O . VAL A 1 187 ? -15.138 -8.161 23.855 1.00 51.44 187 VAL A O 1
ATOM 1496 N N . THR A 1 188 ? -17.029 -9.099 23.129 1.00 49.25 188 THR A N 1
ATOM 1497 C CA . THR A 1 188 ? -17.164 -10.107 24.196 1.00 49.25 188 THR A CA 1
ATOM 1498 C C . THR A 1 188 ? -16.096 -11.215 24.130 1.00 49.25 188 THR A C 1
ATOM 1500 O O . THR A 1 188 ? -16.101 -12.144 24.936 1.00 49.25 188 THR A O 1
ATOM 1503 N N . SER A 1 189 ? -15.134 -11.115 23.209 1.00 49.31 189 SER A N 1
ATOM 1504 C CA . SER A 1 189 ? -14.025 -12.053 23.015 1.00 49.31 189 SER A CA 1
ATOM 1505 C C . SER A 1 189 ? -12.788 -11.326 22.475 1.00 49.31 189 SER A C 1
ATOM 1507 O O . SER A 1 189 ? -12.911 -10.253 21.909 1.00 49.31 189 SER A O 1
ATOM 1509 N N . GLN A 1 190 ? -11.596 -11.899 22.635 1.00 55.00 190 GLN A N 1
ATOM 1510 C CA . GLN A 1 190 ? -10.284 -11.348 22.247 1.00 55.00 190 GLN A CA 1
ATOM 1511 C C . GLN A 1 190 ? -10.073 -11.167 20.719 1.00 55.00 190 GLN A C 1
ATOM 1513 O O . GLN A 1 190 ? -9.078 -11.641 20.174 1.00 55.00 190 GLN A O 1
ATOM 1518 N N . ILE A 1 191 ? -10.993 -10.531 19.993 1.00 65.00 191 ILE A N 1
ATOM 1519 C CA . ILE A 1 191 ? -10.860 -10.309 18.548 1.00 65.00 191 ILE A CA 1
ATOM 1520 C C . ILE A 1 191 ? -10.065 -9.019 18.339 1.00 65.00 191 ILE A C 1
ATOM 1522 O O . ILE A 1 191 ? -10.497 -7.936 18.726 1.00 65.00 191 ILE A O 1
ATOM 1526 N N . HIS A 1 192 ? -8.874 -9.158 17.759 1.00 75.06 192 HIS A N 1
ATOM 1527 C CA . HIS A 1 192 ? -8.064 -8.041 17.285 1.00 75.06 192 HIS A CA 1
ATOM 1528 C C . HIS A 1 192 ? -8.788 -7.357 16.120 1.00 75.06 192 HIS A C 1
ATOM 1530 O O . HIS A 1 192 ? -9.130 -8.023 15.145 1.00 75.06 192 HIS A O 1
ATOM 1536 N N . ASP A 1 193 ? -9.014 -6.047 16.222 1.00 84.94 193 ASP A N 1
ATOM 1537 C CA . ASP A 1 193 ? -9.587 -5.234 15.149 1.00 84.94 193 ASP A CA 1
ATOM 1538 C C . ASP A 1 193 ? -8.455 -4.607 14.312 1.00 84.94 193 ASP A C 1
ATOM 1540 O O . ASP A 1 193 ? -7.862 -3.603 14.727 1.00 84.94 193 ASP A O 1
ATOM 1544 N N . PRO A 1 194 ? -8.107 -5.189 13.149 1.00 87.25 194 PRO A N 1
ATOM 1545 C CA . PRO A 1 19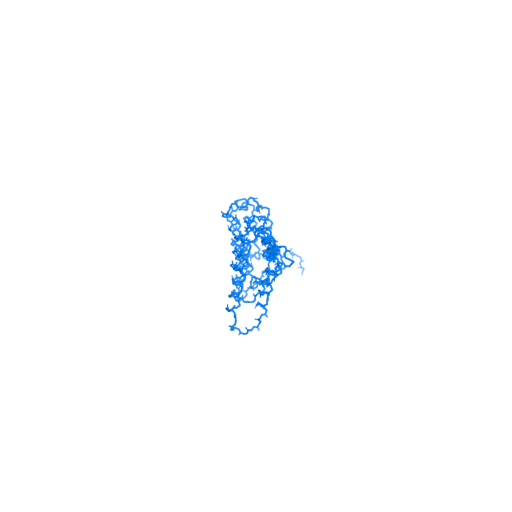4 ? -6.993 -4.710 12.334 1.00 87.25 194 PRO A CA 1
ATOM 1546 C C . PRO A 1 194 ? -7.258 -3.336 11.709 1.00 87.25 194 PRO A C 1
ATOM 1548 O O . PRO A 1 194 ? -6.303 -2.607 11.436 1.00 87.25 194 PRO A O 1
ATOM 1551 N N . VAL A 1 195 ? -8.524 -2.956 11.502 1.00 89.12 195 VAL A N 1
ATOM 1552 C CA . VAL A 1 195 ? -8.892 -1.644 10.956 1.00 89.12 195 VAL A CA 1
ATOM 1553 C C . VAL A 1 195 ? -8.612 -0.572 11.998 1.00 89.12 195 VAL A C 1
ATOM 1555 O O . VAL A 1 195 ? -7.862 0.370 11.731 1.00 89.12 195 VAL A O 1
ATOM 1558 N N . LEU A 1 196 ? -9.132 -0.750 13.214 1.00 87.31 196 LEU A N 1
ATOM 1559 C CA . LEU A 1 196 ? -8.910 0.195 14.304 1.00 87.31 196 LEU A CA 1
ATOM 1560 C C . LEU A 1 196 ? -7.423 0.281 14.682 1.00 87.31 196 LEU A C 1
ATOM 1562 O O . LEU A 1 196 ? -6.880 1.382 14.809 1.00 87.31 196 LEU A O 1
ATOM 1566 N N . ALA A 1 197 ? -6.742 -0.864 14.800 1.00 88.19 197 ALA A N 1
ATOM 1567 C CA . ALA A 1 197 ? -5.305 -0.914 15.070 1.00 88.19 197 ALA A CA 1
ATOM 1568 C C . ALA A 1 197 ? -4.496 -0.183 13.983 1.00 88.19 197 ALA A C 1
ATOM 1570 O O . ALA A 1 197 ? -3.602 0.615 14.294 1.00 88.19 197 ALA A O 1
ATOM 1571 N N . GLY A 1 198 ? -4.840 -0.396 12.711 1.00 90.81 198 GLY A N 1
ATOM 1572 C CA . GLY A 1 198 ? -4.213 0.267 11.572 1.00 90.81 198 GLY A CA 1
ATOM 1573 C C . GLY A 1 198 ? -4.423 1.782 11.571 1.00 90.81 198 GLY A C 1
ATOM 1574 O O . GLY A 1 198 ? -3.458 2.539 11.433 1.00 90.81 198 GLY A O 1
ATOM 1575 N N . ILE A 1 199 ? -5.659 2.242 11.800 1.00 90.69 199 ILE A N 1
ATOM 1576 C CA . ILE A 1 199 ? -5.999 3.672 11.889 1.00 90.69 199 ILE A CA 1
ATOM 1577 C C . ILE A 1 199 ? -5.191 4.353 13.001 1.00 90.69 199 ILE A C 1
ATOM 1579 O O . ILE A 1 199 ? -4.553 5.382 12.761 1.00 90.69 199 ILE A O 1
ATOM 1583 N N . LEU A 1 200 ? -5.165 3.772 14.205 1.00 89.00 200 LEU A N 1
ATOM 1584 C CA . LEU A 1 200 ? -4.428 4.324 15.347 1.00 89.00 200 LEU A CA 1
ATOM 1585 C C . LEU A 1 200 ? -2.913 4.363 15.096 1.00 89.00 200 LEU A C 1
ATOM 1587 O O . LEU A 1 200 ? -2.250 5.349 15.441 1.00 89.00 200 LEU A O 1
ATOM 1591 N N . THR A 1 201 ? -2.366 3.330 14.451 1.00 90.69 201 THR A N 1
ATOM 1592 C CA . THR A 1 201 ? -0.942 3.258 14.086 1.00 90.69 201 THR A CA 1
ATOM 1593 C C . THR A 1 201 ? -0.566 4.357 13.096 1.00 90.69 201 THR A C 1
ATOM 1595 O O . THR A 1 201 ? 0.435 5.057 13.286 1.00 90.69 201 THR A O 1
ATOM 1598 N N . LEU A 1 202 ? -1.391 4.580 12.071 1.00 91.06 202 LEU A N 1
ATOM 1599 C CA . LEU A 1 202 ? -1.169 5.638 11.087 1.00 91.06 202 LEU A CA 1
ATOM 1600 C C . LEU A 1 202 ? -1.297 7.034 11.693 1.00 91.06 202 LEU A C 1
ATOM 1602 O O . LEU A 1 202 ? -0.446 7.885 11.432 1.00 91.06 202 LEU A O 1
ATOM 1606 N N . LEU A 1 203 ? -2.315 7.270 12.525 1.00 88.38 203 LEU A N 1
ATOM 1607 C CA . LEU A 1 203 ? -2.496 8.544 13.225 1.00 88.38 203 LEU A CA 1
ATOM 1608 C C . LEU A 1 203 ? -1.289 8.854 14.115 1.00 88.38 203 LEU A C 1
ATOM 1610 O O . LEU A 1 203 ? -0.761 9.964 14.071 1.00 88.38 203 LEU A O 1
ATOM 1614 N N . THR A 1 204 ? -0.801 7.859 14.859 1.00 86.31 204 THR A N 1
ATOM 1615 C CA . THR A 1 204 ? 0.407 7.984 15.688 1.00 86.31 204 THR A CA 1
ATOM 1616 C C . THR A 1 204 ? 1.638 8.282 14.835 1.00 86.31 204 THR A C 1
ATOM 1618 O O . THR A 1 204 ? 2.420 9.175 15.164 1.00 86.31 204 THR A O 1
ATOM 1621 N N . THR A 1 205 ? 1.788 7.584 13.708 1.00 88.19 205 THR A N 1
ATOM 1622 C CA . THR A 1 205 ? 2.905 7.767 12.773 1.00 88.19 205 THR A CA 1
ATOM 1623 C C . THR A 1 205 ? 2.907 9.176 12.179 1.00 88.19 205 THR A C 1
ATOM 1625 O O . THR A 1 205 ? 3.901 9.888 12.314 1.00 88.19 205 THR A O 1
ATOM 1628 N N . LEU A 1 206 ? 1.786 9.638 11.619 1.00 85.25 206 LEU A N 1
ATOM 1629 C CA . LEU A 1 206 ? 1.642 10.997 11.077 1.00 85.25 206 LEU A CA 1
ATOM 1630 C C . LEU A 1 206 ? 1.878 12.071 12.147 1.00 85.25 206 LEU A C 1
ATOM 1632 O O . LEU A 1 206 ? 2.574 13.059 11.901 1.00 85.25 206 LEU A O 1
ATOM 1636 N N . ASN A 1 207 ? 1.337 11.867 13.350 1.00 81.19 207 ASN A N 1
ATOM 1637 C CA . ASN A 1 207 ? 1.500 12.801 14.457 1.00 81.19 207 ASN A CA 1
ATOM 1638 C C . ASN A 1 207 ? 2.948 12.845 14.969 1.00 81.19 207 ASN A C 1
ATOM 1640 O O . ASN A 1 207 ? 3.389 13.880 15.457 1.00 81.19 207 ASN A O 1
ATOM 1644 N N . SER A 1 208 ? 3.720 11.759 14.848 1.00 81.94 208 SER A N 1
ATOM 1645 C CA . SER A 1 208 ? 5.125 11.735 15.277 1.00 81.94 208 SER A CA 1
ATOM 1646 C C . SER A 1 208 ? 6.001 12.700 14.467 1.00 81.94 208 SER A C 1
ATOM 1648 O O . SER A 1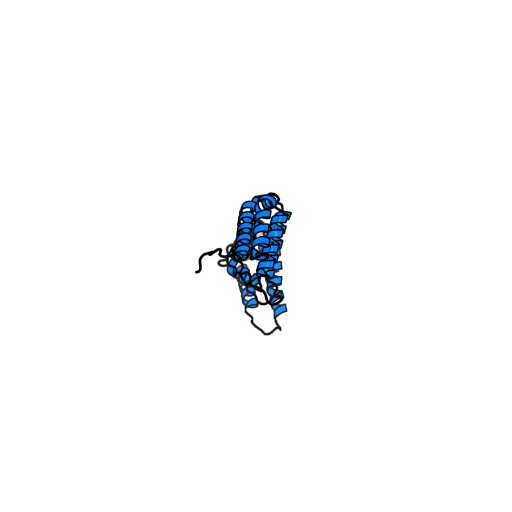 208 ? 6.883 13.345 15.047 1.00 81.94 208 SER A O 1
ATOM 1650 N N . PHE A 1 209 ? 5.682 12.877 13.181 1.00 76.12 209 PHE A N 1
ATOM 1651 C CA . PHE A 1 209 ? 6.465 13.661 12.225 1.00 76.12 209 PHE A CA 1
ATOM 1652 C C . PHE A 1 209 ? 6.065 15.138 12.151 1.00 76.12 209 PHE A C 1
ATOM 1654 O O . PHE A 1 209 ? 6.919 16.002 11.959 1.00 76.12 209 PHE A O 1
ATOM 1661 N N . ARG A 1 210 ? 4.790 15.470 12.383 1.00 68.12 210 ARG A N 1
ATOM 1662 C CA . ARG A 1 210 ? 4.270 16.836 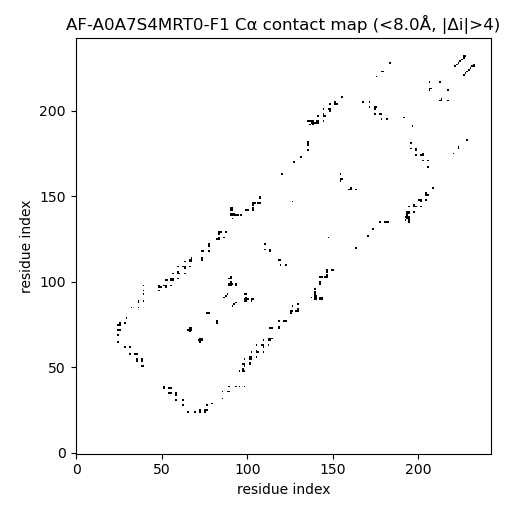12.207 1.00 68.12 210 ARG A CA 1
ATOM 1663 C C . ARG A 1 210 ? 4.009 17.554 13.529 1.00 68.12 210 ARG A C 1
ATOM 1665 O O . ARG A 1 210 ? 3.000 17.340 14.195 1.00 68.12 210 ARG A O 1
ATOM 1672 N N . ASN A 1 211 ? 4.907 18.470 13.898 1.00 61.00 211 ASN A N 1
ATOM 1673 C CA . ASN A 1 211 ? 4.764 19.298 15.107 1.00 61.00 211 ASN A CA 1
ATOM 1674 C C . ASN A 1 211 ? 3.549 20.245 15.056 1.00 61.00 211 ASN A C 1
ATOM 1676 O O . ASN A 1 211 ? 2.974 20.572 16.093 1.00 61.00 211 ASN A O 1
ATOM 1680 N N . ASP A 1 212 ? 3.140 20.658 13.858 1.00 60.81 212 ASP A N 1
ATOM 1681 C CA . ASP A 1 212 ? 1.942 21.457 13.601 1.00 60.81 212 ASP A CA 1
ATOM 1682 C C . ASP A 1 212 ? 0.645 20.643 13.751 1.00 60.81 212 ASP A C 1
ATOM 1684 O O . ASP A 1 212 ? -0.351 21.163 14.263 1.00 60.81 212 ASP A O 1
ATOM 1688 N N . LEU A 1 213 ? 0.670 19.349 13.404 1.00 55.78 213 LEU A N 1
ATOM 1689 C CA . LEU A 1 213 ? -0.422 18.423 13.716 1.00 55.78 213 LEU A CA 1
ATOM 1690 C C . LEU A 1 213 ? -0.510 18.159 15.224 1.00 55.78 213 LEU A C 1
ATOM 1692 O O . LEU A 1 213 ? -1.610 18.257 15.769 1.00 55.78 213 LEU A O 1
ATOM 1696 N N . LYS A 1 214 ? 0.610 17.960 15.936 1.00 59.53 214 LYS A N 1
ATOM 1697 C CA . LYS A 1 214 ? 0.603 17.751 17.403 1.00 59.53 214 LYS A CA 1
ATOM 1698 C C . LYS A 1 214 ? -0.198 18.817 18.153 1.00 59.53 214 LYS A C 1
ATOM 1700 O O . LYS A 1 214 ? -0.978 18.477 19.038 1.00 59.53 214 LYS A O 1
ATOM 1705 N N . GLN A 1 215 ? -0.047 20.092 17.780 1.00 58.59 215 GLN A N 1
ATOM 1706 C CA . GLN A 1 215 ? -0.743 21.198 18.449 1.00 58.59 215 GLN A CA 1
ATOM 1707 C C . GLN A 1 215 ? -2.234 21.300 18.101 1.00 58.59 215 GLN A C 1
ATOM 1709 O O . GLN A 1 215 ? -3.030 21.623 18.977 1.00 58.59 215 GLN A O 1
ATOM 1714 N N . ARG A 1 216 ? -2.632 21.043 16.847 1.00 59.56 216 ARG A N 1
ATOM 1715 C CA . ARG A 1 216 ? -4.038 21.194 16.415 1.00 59.56 216 ARG A CA 1
ATOM 1716 C C . ARG A 1 216 ? -4.881 19.941 16.613 1.00 59.56 216 ARG A C 1
ATOM 1718 O O . ARG A 1 216 ? -6.073 20.042 16.876 1.00 59.56 216 ARG A O 1
ATOM 1725 N N . THR A 1 217 ? -4.269 18.774 16.470 1.00 59.75 217 THR A N 1
ATOM 1726 C CA . THR A 1 217 ? -4.978 17.493 16.368 1.00 59.75 217 THR A CA 1
ATOM 1727 C C . THR A 1 217 ? -4.712 16.554 17.532 1.00 59.75 217 THR A C 1
ATOM 1729 O O . THR A 1 217 ? -5.515 15.659 17.748 1.00 59.75 217 THR A O 1
ATOM 1732 N N . GLY A 1 218 ? -3.681 16.791 18.354 1.00 60.78 218 GLY A N 1
ATOM 1733 C CA . GLY A 1 218 ? -3.463 16.013 19.578 1.00 60.78 218 GLY A CA 1
ATOM 1734 C C . GLY A 1 218 ? -4.645 16.094 20.550 1.00 60.78 218 GLY A C 1
ATOM 1735 O O . GLY A 1 218 ? -5.043 15.079 21.109 1.00 60.78 218 GLY A O 1
ATOM 1736 N N . VAL A 1 219 ? -5.260 17.276 20.688 1.00 63.41 219 VAL A N 1
ATOM 1737 C CA . VAL A 1 219 ? -6.465 17.462 21.517 1.00 63.41 219 VAL A CA 1
ATOM 1738 C C . VAL A 1 219 ? -7.669 16.742 20.907 1.00 63.41 219 VAL A C 1
ATOM 1740 O O . VAL A 1 219 ? -8.329 15.991 21.609 1.00 63.41 219 VAL A O 1
ATOM 1743 N N . GLN A 1 220 ? -7.899 16.882 19.598 1.00 64.88 220 GLN A N 1
ATOM 1744 C CA . GLN A 1 220 ? -9.006 16.205 18.907 1.00 64.88 220 GLN A CA 1
ATOM 1745 C C . GLN A 1 220 ? -8.870 14.678 18.946 1.00 64.88 220 GLN A C 1
ATOM 1747 O O . GLN A 1 220 ? -9.848 13.975 19.160 1.00 64.88 220 GLN A O 1
ATOM 1752 N N . LEU A 1 221 ? -7.656 14.153 18.772 1.00 64.88 221 LEU A N 1
ATOM 1753 C CA . LEU A 1 221 ? -7.378 12.721 18.846 1.00 64.88 221 LEU A CA 1
ATOM 1754 C C . LEU A 1 221 ? -7.627 12.186 20.264 1.00 64.88 221 LEU A C 1
ATOM 1756 O O . LEU A 1 221 ? -8.247 11.141 20.421 1.00 64.88 221 LEU A O 1
ATOM 1760 N N . MET A 1 222 ? -7.179 12.918 21.290 1.00 64.31 222 MET A N 1
ATOM 1761 C CA . MET A 1 222 ? -7.451 12.583 22.690 1.00 64.31 222 MET A CA 1
ATOM 1762 C C . MET A 1 222 ? -8.950 12.638 23.001 1.00 64.31 222 MET A C 1
ATOM 1764 O O . MET A 1 222 ? -9.454 11.745 23.672 1.00 64.31 222 MET A O 1
ATOM 1768 N N . GLU A 1 223 ? -9.670 13.642 22.502 1.00 63.50 223 GLU A N 1
ATOM 1769 C CA . GLU A 1 223 ? -11.125 13.740 22.650 1.00 63.50 223 GLU A CA 1
ATOM 1770 C C . GLU A 1 223 ? -11.843 12.546 22.010 1.00 63.50 223 GLU A C 1
ATOM 1772 O O . GLU A 1 223 ? -12.695 11.940 22.647 1.00 63.50 223 GLU A O 1
ATOM 1777 N N . GLU A 1 224 ? -11.488 12.137 20.793 1.00 62.81 224 GLU A N 1
ATOM 1778 C CA . GLU A 1 224 ? -12.161 11.00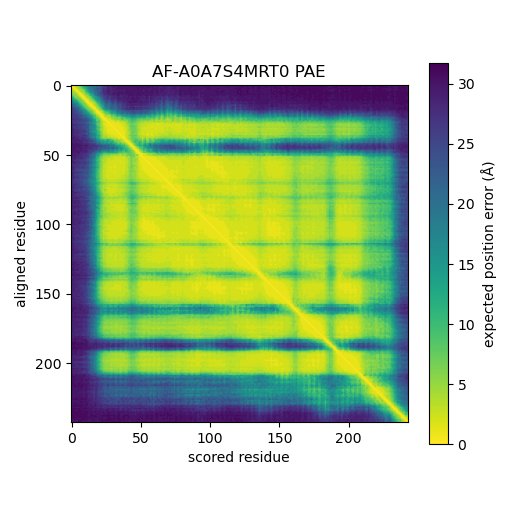0 20.150 1.00 62.81 224 GLU A CA 1
ATOM 1779 C C . GLU A 1 224 ? -11.787 9.654 20.797 1.00 62.81 224 GLU A C 1
ATOM 1781 O O . GLU A 1 224 ? -12.672 8.882 21.165 1.00 62.81 224 GLU A O 1
ATOM 1786 N N . VAL A 1 225 ? -10.491 9.390 21.007 1.00 64.94 225 VAL A N 1
ATOM 1787 C CA . VAL A 1 225 ? -10.009 8.103 21.545 1.00 64.94 225 VAL A CA 1
ATOM 1788 C C . VAL A 1 225 ? -10.411 7.915 23.007 1.00 64.94 225 VAL A C 1
ATOM 1790 O O . VAL A 1 225 ? -10.852 6.832 23.386 1.00 64.94 225 VAL A O 1
ATOM 1793 N N . PHE A 1 226 ? -10.271 8.945 23.847 1.00 60.25 226 PHE A N 1
ATOM 1794 C CA . PHE A 1 226 ? -10.612 8.816 25.262 1.00 60.25 226 PHE A CA 1
ATOM 1795 C C . PHE A 1 226 ? -12.095 9.066 25.511 1.00 60.25 226 PHE A C 1
ATOM 1797 O O . PHE A 1 226 ? -12.744 8.212 26.103 1.00 60.25 226 PHE A O 1
ATOM 1804 N N . TYR A 1 227 ? -12.663 10.189 25.066 1.00 54.12 227 TYR A N 1
ATOM 1805 C CA . TYR A 1 227 ? -14.021 10.554 25.487 1.00 54.12 227 TYR A CA 1
ATOM 1806 C C . TYR A 1 227 ? -15.141 9.855 24.727 1.00 54.12 227 TYR A C 1
ATOM 1808 O O . TYR A 1 227 ? -16.255 9.869 25.232 1.00 54.12 227 TYR A O 1
ATOM 1816 N N . LYS A 1 228 ? -14.898 9.281 23.543 1.00 55.19 228 LYS A N 1
ATOM 1817 C CA . LYS A 1 228 ? -15.957 8.584 22.795 1.00 55.19 228 LYS A CA 1
ATOM 1818 C C . LYS A 1 228 ? -15.721 7.091 22.642 1.00 55.19 228 LYS A C 1
ATOM 1820 O O . LYS A 1 228 ? -16.683 6.341 22.717 1.00 55.19 228 LYS A O 1
ATOM 1825 N N . CYS A 1 229 ? -14.474 6.650 22.465 1.00 54.53 229 CYS A N 1
ATOM 1826 C CA . CYS A 1 229 ? -14.190 5.221 22.295 1.00 54.53 229 CYS A CA 1
ATOM 1827 C C . CYS A 1 229 ? -14.010 4.456 23.620 1.00 54.53 229 CYS A C 1
ATOM 1829 O O . CYS A 1 229 ? -14.343 3.278 23.673 1.00 54.53 229 CYS A O 1
ATOM 1831 N N . LEU A 1 230 ? -13.468 5.080 24.677 1.00 53.38 230 LEU A N 1
ATOM 1832 C CA . LEU A 1 230 ? -13.201 4.408 25.967 1.00 53.38 230 LEU A CA 1
ATOM 1833 C C . LEU A 1 230 ? -14.247 4.693 27.045 1.00 53.38 230 LEU A C 1
ATOM 1835 O O . LEU A 1 230 ? -14.414 3.905 27.974 1.00 53.38 230 LEU A O 1
ATOM 1839 N N . PHE A 1 231 ? -14.932 5.824 26.931 1.00 51.81 231 PHE A N 1
ATOM 1840 C CA . PHE A 1 231 ? -15.972 6.234 27.852 1.00 51.81 231 PHE A CA 1
ATOM 1841 C C . PHE A 1 231 ? -17.185 6.637 27.025 1.00 51.81 231 PHE A C 1
ATOM 1843 O O . PHE A 1 231 ? -17.389 7.820 26.778 1.00 51.81 231 PHE A O 1
ATOM 1850 N N . GLU A 1 232 ? -18.021 5.684 26.609 1.00 48.31 232 GLU A N 1
ATOM 1851 C CA . GLU A 1 232 ? -19.429 6.026 26.411 1.00 48.31 232 GLU A CA 1
ATOM 1852 C C . GLU A 1 232 ? -19.935 6.537 27.763 1.00 48.31 232 GLU A C 1
ATOM 1854 O O . GLU A 1 232 ? -20.318 5.772 28.645 1.00 48.31 232 GLU A O 1
ATOM 1859 N N . ILE A 1 233 ? -19.831 7.847 27.995 1.00 42.00 233 ILE A N 1
ATOM 1860 C CA . ILE A 1 233 ? -20.512 8.484 29.109 1.00 42.00 233 ILE A CA 1
ATOM 1861 C C . ILE A 1 233 ? -21.980 8.330 28.736 1.00 42.00 233 ILE A C 1
ATOM 1863 O O . ILE A 1 233 ? -22.376 8.906 27.718 1.00 42.00 233 ILE A O 1
ATOM 1867 N N . PRO A 1 234 ? -22.786 7.570 29.502 1.00 42.41 234 PRO A N 1
ATOM 1868 C CA . PRO A 1 234 ? -24.209 7.513 29.251 1.00 42.41 234 PRO A CA 1
ATOM 1869 C C . PRO A 1 234 ? -24.680 8.959 29.259 1.00 42.41 234 PRO A C 1
ATOM 1871 O O . PRO A 1 234 ? -24.564 9.652 30.276 1.00 42.41 234 PRO A O 1
ATOM 1874 N N . THR A 1 235 ? -25.140 9.457 28.114 1.00 45.16 235 THR A N 1
ATOM 1875 C CA . THR A 1 235 ? -25.905 10.689 28.106 1.00 45.16 235 THR A CA 1
ATOM 1876 C C . THR A 1 235 ? -27.135 10.354 28.920 1.00 45.16 235 THR A C 1
ATOM 1878 O O . THR A 1 235 ? -28.023 9.653 28.445 1.00 45.16 235 THR A O 1
ATOM 1881 N N . PHE A 1 236 ? -27.135 10.761 30.190 1.00 45.31 236 PHE A N 1
ATOM 1882 C CA . PHE A 1 236 ? -28.344 10.781 30.983 1.00 45.31 236 PHE A CA 1
ATOM 1883 C C . PHE A 1 236 ? -29.301 11.658 30.193 1.00 45.31 236 PHE A C 1
ATOM 1885 O O . PHE A 1 236 ? -29.157 12.885 30.197 1.00 45.31 236 PHE A O 1
ATOM 1892 N N . ASP A 1 237 ? -30.228 11.023 29.476 1.00 41.75 237 ASP A N 1
ATOM 1893 C CA . ASP A 1 237 ? -31.437 11.674 29.023 1.00 41.75 237 ASP A CA 1
ATOM 1894 C C . ASP A 1 237 ? -32.082 12.201 30.295 1.00 41.75 237 ASP A C 1
ATOM 1896 O O . ASP A 1 237 ? -32.742 11.509 31.070 1.00 41.75 237 ASP A O 1
ATOM 1900 N N . SER A 1 238 ? -31.777 13.460 30.562 1.00 46.22 238 SER A N 1
ATOM 1901 C CA . SER A 1 238 ? -32.452 14.270 31.542 1.00 46.22 238 SER A CA 1
ATOM 1902 C C . SER A 1 238 ? -33.781 14.600 30.894 1.00 46.22 238 SER A C 1
ATOM 1904 O O . SER A 1 238 ? -34.009 15.708 30.420 1.00 46.22 238 SER A O 1
ATOM 1906 N N . ASN A 1 239 ? -34.662 13.604 30.874 1.00 44.41 239 ASN A N 1
ATOM 1907 C CA . ASN A 1 239 ? -36.083 13.843 30.817 1.00 44.41 239 ASN A CA 1
ATOM 1908 C C . ASN A 1 239 ? -36.586 13.812 32.269 1.00 44.41 239 ASN A C 1
ATOM 1910 O O . ASN A 1 239 ? -36.978 12.761 32.769 1.00 44.41 239 ASN A O 1
ATOM 1914 N N . PRO A 1 240 ? -36.551 14.946 32.998 1.00 48.03 240 PRO A N 1
ATOM 1915 C CA . PRO A 1 240 ? -37.096 15.049 34.353 1.00 48.03 240 PRO A CA 1
ATOM 1916 C C . PRO A 1 240 ? -38.634 15.013 34.386 1.00 48.03 240 PRO A C 1
ATOM 1918 O O . PRO A 1 240 ? -39.226 15.393 35.389 1.00 48.03 240 PRO A O 1
ATOM 1921 N N . ASN A 1 241 ? -39.287 14.588 33.303 1.00 46.88 241 ASN A N 1
ATOM 1922 C CA . ASN A 1 241 ? -40.731 14.613 33.142 1.00 46.88 241 ASN A CA 1
ATOM 1923 C C . ASN A 1 241 ? -41.214 13.317 32.480 1.00 46.88 241 ASN A C 1
ATOM 1925 O O . ASN A 1 241 ? -41.583 13.323 31.309 1.00 46.88 241 ASN A O 1
ATOM 1929 N N . GLU A 1 242 ? -41.271 12.229 33.241 1.00 33.38 242 GLU A N 1
ATOM 1930 C CA . GLU A 1 242 ? -42.353 11.262 33.055 1.00 33.38 242 GLU A CA 1
ATOM 1931 C C . GLU A 1 242 ? -43.122 11.127 34.384 1.00 33.38 242 GLU A C 1
ATOM 1933 O O . GLU A 1 242 ? -42.483 10.977 35.429 1.00 33.38 242 GLU A O 1
ATOM 1938 N N . PRO A 1 243 ? -44.456 11.319 34.361 1.00 48.03 243 PRO A N 1
ATOM 1939 C CA . PRO A 1 243 ? -45.325 11.372 35.540 1.00 48.03 243 PRO A CA 1
ATOM 1940 C C . PRO A 1 243 ? -45.538 10.024 36.237 1.00 48.03 243 PRO A C 1
ATOM 1942 O O . PRO A 1 243 ? -45.482 8.973 35.560 1.00 48.03 243 PRO A O 1
#

Foldseek 3Di:
DDDDDDPDPPPPPPPPPPPDPPDDLLVVLVVLLVLLVVLLPDPDPPPCLQVSLVSLLVSLVVLLVCQQPPPCSLVSCLPPPPNLVSLCCQQFVRPRLSSNVSSLVSVLSSLVRHPDPVSNVSSLVSLLVNVLVDDLAGLRNQSSLVSNLSSLVVCLVVVVCVVCVVVLVVSLVSLLVSLQPRDLPPPPDDDDRSNNVSSVSNNCSSCVRDPPCCVVPVVVVCCSVPVPNVDPPPPPPPPVDDD

InterPro domains:
  IPR016024 Armadillo-type fold [SSF48371] (49-184)

Nearest PDB structures (foldseek):
  7yxy-assembly1_A  TM=7.075E-01  e=1.431E-03  Homo sapiens
  1th1-assembly2_B  TM=2.599E-01  e=1.668E-01  Homo sapiens
  8r0j-assembly1_C  TM=4.031E-01  e=7.464E-01  Homo sapiens
  8gjg-assembly1_A  TM=2.293E-01  e=7.464E-01  synthetic construct
  1key-assembly1_C-2  TM=3.028E-01  e=2.149E+00  Mus musculus

pLDDT: mean 77.42, std 18.48, range [33.38, 97.62]

Sequence (243 aa):
ERAGTANDKTSDVVIAFEGPPTFEPSGFIIYLIKIMFAVDGYDSEHVYDKSCAEIITFAFQILVAICATVPDAGKSLITIPKVEEWIAKLLVHSNNENIRDAALFGFYSLFGCLNSHELKFELFSKLLCIFQCMESVCATAEQFYRLLEMLVRRFHEQNQEIVASNHFSEFFNSLIHSLRTHPIVEVTSQIHDPVLAGILTLLTTLNSFRNDLKQRTGVQLMEEVFYKCLFEIPTFDSNPNEP

Secondary structure (DSSP, 8-state):
--PPP------------PPSP---HHHHHHHHHHHHHHHHT---TTTSHHHHHHHHHHHHHHHHHHHHHSTTHHHHHHTSTTHHHHHHIIIII-S-HHHHHHHHHHHHHHHHH-SSHHHHHHHHHHHHHHHHHS-S--TT-HHHHHHHHHHHHHHHHTT-HHHHHHHHHHHHHHHHHHHHHS-----SS----HHHHHHHHHHHHHHHH-HHHHHHHHHHHHIIIIIIII-------------

Solvent-accessible surface area (backbone atoms only — not comparable to full-atom values): 14179 Å² total; per-residue (Å²): 138,84,86,79,89,78,87,82,78,78,76,79,77,77,76,78,73,75,69,79,80,78,81,59,58,56,65,54,51,51,49,47,51,51,52,50,56,56,52,74,66,61,91,55,88,81,79,48,55,66,62,41,18,50,51,43,38,51,45,32,53,53,50,33,53,41,32,59,72,41,85,64,31,48,58,44,56,69,66,39,83,65,46,51,61,51,52,39,42,41,26,39,66,41,86,49,64,54,39,15,52,28,39,32,53,32,52,54,53,35,54,67,41,42,89,44,72,66,59,41,48,53,55,48,52,40,52,50,52,46,61,76,68,52,66,77,78,39,91,47,31,45,44,43,39,52,39,54,43,54,49,54,51,51,37,51,76,66,68,41,45,80,83,39,45,68,62,53,51,52,50,50,52,49,43,53,50,49,62,71,70,40,79,86,71,86,66,93,55,96,72,83,56,36,44,62,53,33,44,53,51,41,51,51,54,56,42,73,74,32,73,71,45,42,71,69,41,46,61,55,50,47,46,47,54,47,56,55,72,71,34,76,69,77,77,74,79,80,66,94,76,77,136

Mean predicted aligned error: 11.83 Å